Protein 9FWA (pdb70)

Radius of gyration: 16.16 Å; Cα contacts (8 Å, |Δi|>4): 218; chains: 1; bounding box: 42×33×42 Å

Sequence (202 aa):
SGMRERVEEALRRAKERREEIIGKYLEWAKTFANNPELQKEINERALKAIKDPSDEKDLKALGIALAIGMKKKGPIELGEEAVEELLGLLERLGKLSEKHAELADFLKALVQAYMTLKKTLSEEEYRVTYLGMIAVVLLALSEGDYDTAKAALELVVEGDYEPFLELAEPYAEEAKEAWEINKKLVEYGLKVLEKMKEAIKEVE

Secondary structure (DSSP, 8-state):
----HHHHHHHHHHHHTHHHHHHHHHHHHHHHHH-HHHHHHHHHHHHHHHH-TTSHHHHHHHHHHHHHHTHHHHHH-HHHHHHHHHHHHHHHTT-HHHHHHHHHHHHHHHHHHHHHHHS-HHHHHHHHHHHHHHHHHHHHTT-HHHHHHHHHHHHTT--HHHHHHHGGGHHHHHHHHHHHHHTHHHHHHHHHHHHHHHHHT-

Foldseek 3Di:
DDADPVLVVLLVVLLVCVVPLLVVVLVVLVCCLVPVVNLVVLLVLLLVCLVPVPDVVSLVSVLVLQVLLVVVLLVVDDVSLVVSLVLLVLQLVLDVSSVLSSLQVNLQSLLLNLLVVPDDPLLSLQLVSLLVSSLVSCVVVVNSVSNSRSSVCSSVPVSVSSSVSRVVPSVSSVSSVVSSVSCNVVSNVSVVVVSVSSVVSD

Solvent-accessible surface area: 10217 Å² total; per-residue (Å²): 175,55,49,129,118,147,2,84,61,2,21,138,73,0,104,84,103,52,132,64,16,1,34,131,52,33,103,99,13,119,53,0,24,111,56,102,139,39,38,51,75,15,41,110,74,0,75,110,0,5,71,56,25,85,68,80,135,11,24,51,2,0,10,61,0,4,34,31,3,1,21,25,12,0,113,134,16,130,151,24,12,106,70,10,36,32,17,4,108,76,0,13,154,51,39,78,100,4,32,102,23,6,84,27,1,86,5,4,0,56,0,9,35,32,2,64,142,98,31,69,115,118,66,17,64,6,0,17,5,0,0,14,1,0,1,65,7,1,62,92,85,39,23,134,98,2,0,58,21,0,0,87,28,0,40,151,37,46,58,91,38,0,19,50,1,0,95,85,38,40,136,54,1,46,38,7,42,70,24,42,69,76,13,89,77,26,4,104,67,4,29,113,46,1,95,67,23,1,56,85,69,119

Nearest PDB structures (foldseek):
  4tql-assembly2_B  TM=2.084E-01  e=2.710E-01  synthetic construct

Structure (mmCIF, N/CA/C/O backbone):
data_9FWA
#
_entry.id   9FWA
#
_cell.length_a   46.600
_cell.length_b   55.932
_cell.length_c   73.336
_cell.angle_alpha   90.00
_cell.angle_beta   90.00
_cell.angle_gamma   90.00
#
_symmetry.space_group_name_H-M   'P 21 21 21'
#
loop_
_entity.id
_entity.type
_entity.pdbx_description
1 polymer 'Retroaldolase 36 (RAD36)'
2 non-polymer 'MAGNESIUM ION'
3 non-polymer 3,6,9,12,15-PENTAOXAHEPTADECAN-1-OL
4 water water
#
loop_
_atom_site.group_PDB
_atom_site.id
_atom_site.type_symbol
_atom_site.label_atom_id
_atom_site.label_alt_id
_atom_site.label_comp_id
_atom_site.label_asym_id
_atom_site.label_entity_id
_atom_site.label_seq_id
_atom_site.pdbx_PDB_ins_code
_atom_site.Cartn_x
_atom_site.Cartn_y
_atom_site.Cartn_z
_atom_site.occupancy
_atom_site.B_iso_or_equiv
_atom_site.auth_seq_id
_atom_site.auth_comp_id
_atom_site.auth_asym_id
_atom_site.auth_atom_id
_atom_site.pdbx_PDB_model_num
ATOM 1 N N . SER A 1 1 ? -10.391 -18.100 -9.562 1.00 20.02 -1 SER A N 1
ATOM 2 C CA . SER A 1 1 ? -9.041 -17.524 -9.576 1.00 19.06 -1 SER A CA 1
ATOM 3 C C . SER A 1 1 ? -9.042 -15.993 -9.499 1.00 20.92 -1 SER A C 1
ATOM 4 O O . SER A 1 1 ? -10.058 -15.351 -9.769 1.00 17.31 -1 SER A O 1
ATOM 7 N N . GLY A 1 2 ? -7.893 -15.412 -9.125 1.00 20.86 0 GLY A N 1
ATOM 8 C CA . GLY A 1 2 ? -7.759 -13.967 -9.020 1.00 22.01 0 GLY A CA 1
ATOM 9 C C . GLY A 1 2 ? -8.340 -13.409 -7.730 1.00 20.38 0 GLY A C 1
ATOM 10 O O . GLY A 1 2 ? -8.677 -14.138 -6.795 1.00 22.23 0 GLY A O 1
ATOM 11 N N . MET A 1 3 ? -8.454 -12.081 -7.692 1.00 15.65 1 MET A N 1
ATOM 12 C CA . MET A 1 3 ? -9.036 -11.368 -6.556 1.00 15.57 1 MET A CA 1
ATOM 13 C C . MET A 1 3 ? -9.451 -9.985 -7.036 1.00 20.10 1 MET A C 1
ATOM 14 O O . MET A 1 3 ? -8.996 -9.518 -8.083 1.00 18.81 1 MET A O 1
ATOM 19 N N . ARG A 1 4 ? -10.336 -9.342 -6.273 1.00 16.54 2 ARG A N 1
ATOM 20 C CA . ARG A 1 4 ? -10.768 -7.989 -6.608 1.00 14.82 2 ARG A CA 1
ATOM 21 C C . ARG A 1 4 ? -9.622 -6.978 -6.510 1.00 18.10 2 ARG A C 1
ATOM 22 O O . ARG A 1 4 ? -8.669 -7.147 -5.743 1.00 17.51 2 ARG A O 1
ATOM 30 N N . GLU A 1 5 ? -9.744 -5.901 -7.296 1.00 16.90 3 GLU A N 1
ATOM 31 C CA . GLU A 1 5 ? -8.710 -4.868 -7.336 1.00 18.67 3 GLU A CA 1
ATOM 32 C C . GLU A 1 5 ? -8.456 -4.247 -5.963 1.00 19.71 3 GLU A C 1
ATOM 33 O O . GLU A 1 5 ? -7.309 -3.910 -5.630 1.00 17.19 3 GLU A O 1
ATOM 39 N N . ARG A 1 6 ? -9.508 -4.059 -5.157 1.00 18.08 4 ARG A N 1
ATOM 40 C CA . ARG A 1 6 ? -9.305 -3.511 -3.817 1.00 18.94 4 ARG A CA 1
ATOM 41 C C . ARG A 1 6 ? -8.416 -4.424 -2.985 1.00 18.51 4 ARG A C 1
ATOM 42 O O . ARG A 1 6 ? -7.627 -3.950 -2.157 1.00 21.26 4 ARG A O 1
ATOM 50 N N . VAL A 1 7 ? -8.545 -5.739 -3.182 1.00 17.41 5 VAL A N 1
ATOM 51 C CA . VAL A 1 7 ? -7.732 -6.703 -2.451 1.00 15.42 5 VAL A CA 1
ATOM 52 C C . VAL A 1 7 ? -6.310 -6.733 -2.991 1.00 17.45 5 VAL A C 1
ATOM 53 O O . VAL A 1 7 ? -5.346 -6.785 -2.219 1.00 16.54 5 VAL A O 1
ATOM 57 N N . GLU A 1 8 ? -6.148 -6.686 -4.318 1.00 15.72 6 GLU A N 1
ATOM 58 C CA . GLU A 1 8 ? -4.802 -6.571 -4.886 1.00 18.31 6 GLU A CA 1
ATOM 59 C C . GLU A 1 8 ? -4.085 -5.333 -4.362 1.00 17.05 6 GLU A C 1
ATOM 60 O O . GLU A 1 8 ? -2.888 -5.382 -4.053 1.00 17.81 6 GLU A O 1
ATOM 66 N N . GLU A 1 9 ? -4.794 -4.206 -4.285 1.00 16.19 7 GLU A N 1
ATOM 67 C CA . GLU A 1 9 ? -4.170 -2.964 -3.834 1.00 16.80 7 GLU A CA 1
ATOM 68 C C . GLU A 1 9 ? -3.820 -3.012 -2.353 1.00 18.72 7 GLU A C 1
ATOM 69 O O . GLU A 1 9 ? -2.782 -2.477 -1.940 1.00 20.27 7 GLU A O 1
ATOM 75 N N . ALA A 1 10 ? -4.665 -3.646 -1.536 1.00 16.32 8 ALA A N 1
ATOM 76 C CA . ALA A 1 10 ? -4.320 -3.825 -0.124 1.00 16.52 8 ALA A CA 1
ATOM 77 C C . ALA A 1 10 ? -3.065 -4.678 0.037 1.00 17.80 8 ALA A C 1
ATOM 78 O O . ALA A 1 10 ? -2.205 -4.391 0.887 1.00 17.35 8 ALA A O 1
ATOM 80 N N . LEU A 1 11 ? -2.923 -5.722 -0.781 1.00 16.37 9 LEU A N 1
ATOM 81 C CA . LEU A 1 11 ? -1.703 -6.535 -0.727 1.00 15.28 9 LEU A CA 1
ATOM 82 C C . LEU A 1 11 ? -0.478 -5.735 -1.151 1.00 19.01 9 LEU A C 1
ATOM 83 O O . LEU A 1 11 ? 0.596 -5.863 -0.550 1.00 18.28 9 LEU A O 1
ATOM 88 N N . ARG A 1 12 ? -0.608 -4.927 -2.203 1.00 16.26 10 ARG A N 1
ATOM 89 C CA . ARG A 1 12 ? 0.518 -4.130 -2.666 1.00 14.25 10 ARG A CA 1
ATOM 90 C C . ARG A 1 12 ? 0.958 -3.147 -1.591 1.00 18.08 10 ARG A C 1
ATOM 91 O O . ARG A 1 12 ? 2.152 -3.016 -1.303 1.00 23.20 10 ARG A O 1
ATOM 99 N N . ARG A 1 13 ? 0.002 -2.438 -0.992 1.00 17.41 11 ARG A N 1
ATOM 100 C CA . ARG A 1 13 ? 0.351 -1.447 0.023 1.00 18.57 11 ARG A CA 1
ATOM 101 C C . ARG A 1 13 ? 0.864 -2.087 1.307 1.00 22.31 11 ARG A C 1
ATOM 102 O O . ARG A 1 13 ? 1.742 -1.518 1.973 1.00 19.80 11 ARG A O 1
ATOM 110 N N . ALA A 1 14 ? 0.337 -3.251 1.681 1.00 16.35 12 ALA A N 1
ATOM 111 C CA . ALA A 1 14 ? 0.859 -3.914 2.876 1.00 16.99 12 ALA A CA 1
ATOM 112 C C . ALA A 1 14 ? 2.289 -4.391 2.663 1.00 20.38 12 ALA A C 1
ATOM 113 O O . ALA A 1 14 ? 3.108 -4.351 3.589 1.00 19.75 12 ALA A O 1
ATOM 115 N N . LYS A 1 15 ? 2.620 -4.828 1.449 1.00 19.55 13 LYS A N 1
ATOM 116 C CA . LYS A 1 15 ? 3.989 -5.261 1.190 1.00 17.38 13 LYS A CA 1
ATOM 117 C C . LYS A 1 15 ? 4.955 -4.078 1.204 1.00 21.24 13 LYS A C 1
ATOM 118 O O . LYS A 1 15 ? 6.090 -4.200 1.680 1.00 18.62 13 LYS A O 1
ATOM 124 N N . GLU A 1 16 ? 4.521 -2.916 0.705 1.00 19.17 14 GLU A N 1
ATOM 125 C CA . GLU A 1 16 ? 5.370 -1.735 0.797 1.00 22.06 14 GLU A CA 1
ATOM 126 C C . GLU A 1 16 ? 5.620 -1.349 2.246 1.00 20.99 14 GLU A C 1
ATOM 127 O O . GLU A 1 16 ? 6.719 -0.889 2.582 1.00 25.15 14 GLU A O 1
ATOM 129 N N . ARG A 1 17 ? 4.630 -1.548 3.121 1.00 18.83 15 ARG A N 1
ATOM 130 C CA . ARG A 1 17 ? 4.732 -1.144 4.517 1.00 18.14 15 ARG A CA 1
ATOM 131 C C . ARG A 1 17 ? 4.954 -2.323 5.457 1.00 19.34 15 ARG A C 1
ATOM 132 O O . ARG A 1 17 ? 4.660 -2.212 6.648 1.00 19.35 15 ARG A O 1
ATOM 140 N N . ARG A 1 18 ? 5.491 -3.439 4.961 1.00 16.03 16 ARG A N 1
ATOM 141 C CA . ARG A 1 18 ? 5.461 -4.659 5.772 1.00 16.81 16 ARG A CA 1
ATOM 142 C C . ARG A 1 18 ? 6.396 -4.593 6.983 1.00 17.34 16 ARG A C 1
ATOM 143 O O . ARG A 1 18 ? 6.055 -5.147 8.035 1.00 16.65 16 ARG A O 1
ATOM 151 N N . GLU A 1 19 ? 7.564 -3.936 6.886 1.00 20.11 17 GLU A N 1
ATOM 152 C CA . GLU A 1 19 ? 8.388 -3.800 8.096 1.00 19.50 17 GLU A CA 1
ATOM 153 C C . GLU A 1 19 ? 7.607 -3.099 9.201 1.00 18.28 17 GLU A C 1
ATOM 154 O O . GLU A 1 19 ? 7.613 -3.540 10.359 1.00 16.96 17 GLU A O 1
ATOM 160 N N . GLU A 1 20 ? 6.891 -2.027 8.852 1.00 19.02 18 GLU A N 1
ATOM 161 C CA . GLU A 1 20 ? 6.112 -1.277 9.833 1.00 19.49 18 GLU A CA 1
ATOM 162 C C . GLU A 1 20 ? 4.937 -2.093 10.365 1.00 17.83 18 GLU A C 1
ATOM 163 O O . GLU A 1 20 ? 4.689 -2.133 11.580 1.00 17.59 18 GLU A O 1
ATOM 169 N N . ILE A 1 21 ? 4.170 -2.719 9.469 1.00 17.30 19 ILE A N 1
ATOM 170 C CA . ILE A 1 21 ? 2.940 -3.390 9.890 1.00 16.57 19 ILE A CA 1
ATOM 171 C C . ILE A 1 21 ? 3.257 -4.626 10.727 1.00 17.40 19 ILE A C 1
ATOM 172 O O . ILE A 1 21 ? 2.647 -4.850 11.780 1.00 17.09 19 ILE A O 1
ATOM 177 N N . ILE A 1 22 ? 4.193 -5.458 10.256 1.00 12.93 20 ILE A N 1
ATOM 178 C CA . ILE A 1 22 ? 4.563 -6.657 11.005 1.00 16.62 20 ILE A CA 1
ATOM 179 C C . ILE A 1 22 ? 5.199 -6.275 12.339 1.00 17.12 20 ILE A C 1
ATOM 180 O O . ILE A 1 22 ? 4.893 -6.867 13.383 1.00 14.96 20 ILE A O 1
ATOM 185 N N . GLY A 1 23 ? 6.053 -5.244 12.335 1.00 15.05 21 GLY A N 1
ATOM 186 C CA . GLY A 1 23 ? 6.693 -4.820 13.581 1.00 17.48 21 GLY A CA 1
ATOM 187 C C . GLY A 1 23 ? 5.704 -4.306 14.612 1.00 17.65 21 GLY A C 1
ATOM 188 O O . GLY A 1 23 ? 5.832 -4.583 15.812 1.00 15.73 21 GLY A O 1
ATOM 189 N N . LYS A 1 24 ? 4.697 -3.558 14.161 1.00 14.49 22 LYS A N 1
ATOM 190 C CA . LYS A 1 24 ? 3.705 -3.013 15.084 1.00 16.79 22 LYS A CA 1
ATOM 191 C C . LYS A 1 24 ? 2.816 -4.110 15.657 1.00 21.21 22 LYS A C 1
ATOM 192 O O . LYS A 1 24 ? 2.443 -4.067 16.838 1.00 17.23 22 LYS A O 1
ATOM 198 N N . TYR A 1 25 ? 2.463 -5.099 14.827 1.00 17.47 23 TYR A N 1
ATOM 199 C CA . TYR A 1 25 ? 1.692 -6.251 15.293 1.00 16.35 23 TYR A CA 1
ATOM 200 C C . TYR A 1 25 ? 2.445 -7.037 16.360 1.00 16.45 23 TYR A C 1
ATOM 201 O O . TYR A 1 25 ? 1.893 -7.334 17.426 1.00 14.79 23 TYR A O 1
ATOM 210 N N . LEU A 1 26 ? 3.693 -7.425 16.070 1.00 14.86 24 LEU A N 1
ATOM 211 C CA . LEU A 1 26 ? 4.493 -8.157 17.053 1.00 13.63 24 LEU A CA 1
ATOM 212 C C . LEU A 1 26 ? 4.624 -7.382 18.367 1.00 17.69 24 LEU A C 1
ATOM 213 O O . LEU A 1 26 ? 4.502 -7.958 19.457 1.00 16.25 24 LEU A O 1
ATOM 218 N N . GLU A 1 27 ? 4.876 -6.072 18.289 1.00 15.91 25 GLU A N 1
ATOM 219 C CA . GLU A 1 27 ? 5.109 -5.310 19.515 1.00 16.44 25 GLU A CA 1
ATOM 220 C C . GLU A 1 27 ? 3.838 -5.127 20.3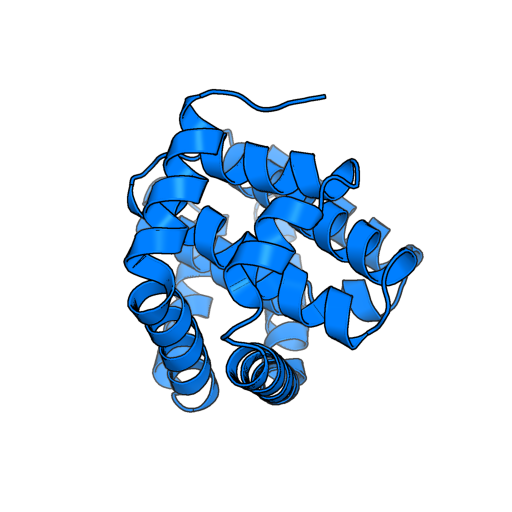25 1.00 16.49 25 GLU A C 1
ATOM 221 O O . GLU A 1 27 ? 3.890 -5.115 21.562 1.00 17.60 25 GLU A O 1
ATOM 227 N N . TRP A 1 28 ? 2.691 -4.986 19.659 1.00 15.65 26 TRP A N 1
ATOM 228 C CA . TRP A 1 28 ? 1.436 -4.932 20.392 1.00 15.23 26 TRP A CA 1
ATOM 229 C C . TRP A 1 28 ? 1.178 -6.247 21.115 1.00 17.20 26 TRP A C 1
ATOM 230 O O . TRP A 1 28 ? 0.756 -6.255 22.277 1.00 17.82 26 TRP A O 1
ATOM 241 N N . ALA A 1 29 ? 1.415 -7.374 20.434 1.00 15.84 27 ALA A N 1
ATOM 242 C CA . ALA A 1 29 ? 1.198 -8.670 21.066 1.00 18.94 27 ALA A CA 1
ATOM 243 C C . ALA A 1 29 ? 2.131 -8.878 22.254 1.00 16.58 27 ALA A C 1
ATOM 244 O O . ALA A 1 29 ? 1.708 -9.391 23.301 1.00 17.64 27 ALA A O 1
ATOM 246 N N . LYS A 1 30 ? 3.400 -8.480 22.117 1.00 17.17 28 LYS A N 1
ATOM 247 C CA . LYS A 1 30 ? 4.330 -8.558 23.240 1.00 16.46 28 LYS A CA 1
ATOM 248 C C . LYS A 1 30 ? 3.868 -7.670 24.397 1.00 18.92 28 LYS A C 1
ATOM 249 O O . LYS A 1 30 ? 3.879 -8.097 25.559 1.00 19.51 28 LYS A O 1
ATOM 255 N N . THR A 1 31 ? 3.431 -6.438 24.097 1.00 16.24 29 THR A N 1
ATOM 256 C CA . THR A 1 31 ? 2.972 -5.546 25.157 1.00 16.82 29 THR A CA 1
ATOM 257 C C . THR A 1 31 ? 1.755 -6.130 25.863 1.00 18.15 29 THR A C 1
ATOM 258 O O . THR A 1 31 ? 1.683 -6.134 27.096 1.00 16.65 29 THR A O 1
ATOM 262 N N . PHE A 1 32 ? 0.799 -6.651 25.090 1.00 17.54 30 PHE A N 1
ATOM 263 C CA . PHE A 1 32 ? -0.421 -7.219 25.663 1.00 16.68 30 PHE A CA 1
ATOM 264 C C . PHE A 1 32 ? -0.097 -8.367 26.616 1.00 20.20 30 PHE A C 1
ATOM 265 O O . PHE A 1 32 ? -0.628 -8.439 27.731 1.00 19.98 30 PHE A O 1
ATOM 273 N N . ALA A 1 33 ? 0.798 -9.263 26.195 1.00 16.99 31 ALA A N 1
ATOM 274 C CA . ALA A 1 33 ? 1.154 -10.426 26.999 1.00 19.63 31 ALA A CA 1
ATOM 275 C C . ALA A 1 33 ? 1.866 -10.060 28.290 1.00 19.13 31 ALA A C 1
ATOM 276 O O . ALA A 1 33 ? 1.854 -10.858 29.233 1.00 23.70 31 ALA A O 1
ATOM 278 N N . ASN A 1 34 ? 2.480 -8.883 28.365 1.00 16.53 32 ASN A N 1
ATOM 279 C CA . ASN A 1 34 ? 3.247 -8.493 29.544 1.00 18.63 32 ASN A CA 1
ATOM 280 C C . ASN A 1 34 ? 2.624 -7.342 30.325 1.00 21.10 32 ASN A C 1
ATOM 281 O O . ASN A 1 34 ? 3.218 -6.884 31.305 1.00 21.75 32 ASN A O 1
ATOM 286 N N . ASN A 1 35 ? 1.427 -6.894 29.956 1.00 18.77 33 ASN A N 1
ATOM 287 C CA . ASN A 1 35 ? 0.791 -5.736 30.589 1.00 17.96 33 ASN A CA 1
ATOM 288 C C . ASN A 1 35 ? -0.598 -6.142 31.057 1.00 19.34 33 ASN A C 1
ATOM 289 O O . ASN A 1 35 ? -1.556 -6.108 30.265 1.00 18.25 33 ASN A O 1
ATOM 294 N N . PRO A 1 36 ? -0.755 -6.536 32.324 1.00 19.90 34 PRO A N 1
ATOM 295 C CA . PRO A 1 36 ? -2.071 -7.009 32.788 1.00 20.63 34 PRO A CA 1
ATOM 296 C C . PRO A 1 36 ? -3.163 -5.946 32.743 1.00 18.18 34 PRO A C 1
ATOM 297 O O . PRO A 1 36 ? -4.349 -6.296 32.660 1.00 18.71 34 PRO A O 1
ATOM 301 N N . GLU A 1 37 ? -2.808 -4.656 32.784 1.00 17.18 35 GLU A N 1
ATOM 302 C CA . GLU A 1 37 ? -3.822 -3.610 32.683 1.00 17.68 35 GLU A CA 1
ATOM 303 C C . GLU A 1 37 ? -4.425 -3.538 31.285 1.00 17.99 35 GLU A C 1
ATOM 304 O O . GLU A 1 37 ? -5.609 -3.212 31.138 1.00 16.83 35 GLU A O 1
ATOM 310 N N . LEU A 1 38 ? -3.634 -3.834 30.252 1.00 19.79 36 LEU A N 1
ATOM 311 C CA . LEU A 1 38 ? -4.175 -3.907 28.896 1.00 19.61 36 LEU A CA 1
ATOM 312 C C . LEU A 1 38 ? -5.104 -5.110 28.739 1.00 18.17 36 LEU A C 1
ATOM 313 O O . LEU A 1 38 ? -6.140 -5.022 28.068 1.00 19.63 36 LEU A O 1
ATOM 318 N N . GLN A 1 39 ? -4.762 -6.240 29.361 1.00 18.78 37 GLN A N 1
ATOM 319 C CA . GLN A 1 39 ? -5.636 -7.408 29.297 1.00 18.90 37 GLN A CA 1
ATOM 320 C C . GLN A 1 39 ? -6.979 -7.144 29.975 1.00 21.65 37 GLN A C 1
ATOM 321 O O . GLN A 1 39 ? -8.031 -7.535 29.453 1.00 20.40 37 GLN A O 1
ATOM 327 N N . LYS A 1 40 ? -6.968 -6.482 31.141 1.00 21.07 38 LYS A N 1
ATOM 328 C CA . LYS A 1 40 ? -8.221 -6.161 31.828 1.00 20.99 38 LYS A CA 1
ATOM 329 C C . LYS A 1 40 ? -9.081 -5.212 31.005 1.00 21.20 38 LYS A C 1
ATOM 330 O O . LYS A 1 40 ? -10.309 -5.352 30.965 1.00 19.74 38 LYS A O 1
ATOM 332 N N . GLU A 1 41 ? -8.448 -4.246 30.329 1.00 20.44 39 GLU A N 1
ATOM 333 C CA . GLU A 1 41 ? -9.185 -3.279 29.518 1.00 20.40 39 GLU A CA 1
ATOM 334 C C . GLU A 1 41 ? -9.886 -3.954 28.341 1.00 18.35 39 GLU A C 1
ATOM 335 O O . GLU A 1 41 ? -11.057 -3.664 28.053 1.00 20.21 39 GLU A O 1
ATOM 341 N N . ILE A 1 42 ? -9.172 -4.829 27.621 1.00 16.11 40 ILE A N 1
ATOM 342 C CA . ILE A 1 42 ? -9.789 -5.528 26.493 1.00 18.13 40 ILE A CA 1
ATOM 343 C C . ILE A 1 42 ? -10.963 -6.365 26.977 1.00 16.75 40 ILE A C 1
ATOM 344 O O . ILE A 1 42 ? -12.024 -6.414 26.340 1.00 19.87 40 ILE A O 1
ATOM 349 N N . ASN A 1 43 ? -10.806 -7.013 28.133 1.00 18.73 41 ASN A N 1
ATOM 350 C CA . ASN A 1 43 ? -11.860 -7.894 28.618 1.00 20.26 41 ASN A CA 1
ATOM 351 C C . ASN A 1 43 ? -13.101 -7.113 29.044 1.00 22.79 41 ASN A C 1
ATOM 352 O O . ASN A 1 43 ? -14.223 -7.522 28.741 1.00 19.61 41 ASN A O 1
ATOM 357 N N . GLU A 1 44 ? -12.940 -5.986 29.741 1.00 21.12 42 GLU A N 1
ATOM 358 C CA . GLU A 1 44 ? -14.142 -5.285 30.184 1.00 22.42 42 GLU A CA 1
ATOM 359 C C . GLU A 1 44 ? -14.862 -4.603 29.023 1.00 19.81 42 GLU A C 1
ATOM 360 O O . GLU A 1 44 ? -16.097 -4.518 29.029 1.00 21.35 42 GLU A O 1
ATOM 366 N N . ARG A 1 45 ? -14.124 -4.135 28.012 1.00 17.71 43 ARG A N 1
ATOM 367 C CA . ARG A 1 45 ? -14.783 -3.538 26.857 1.00 15.01 43 ARG A CA 1
ATOM 368 C C . ARG A 1 45 ? -15.467 -4.596 26.000 1.00 17.96 43 ARG A C 1
ATOM 369 O O . ARG A 1 45 ? -16.533 -4.332 25.433 1.00 17.89 43 ARG A O 1
ATOM 377 N N . ALA A 1 46 ? -14.881 -5.795 25.916 1.00 16.95 44 ALA A N 1
ATOM 378 C CA . ALA A 1 46 ? -15.528 -6.903 25.207 1.00 16.18 44 ALA A CA 1
ATOM 379 C C . ALA A 1 46 ? -16.854 -7.287 25.857 1.00 17.91 44 ALA A C 1
ATOM 380 O O . ALA A 1 46 ? -17.830 -7.587 25.162 1.00 17.30 44 ALA A O 1
ATOM 382 N N . LEU A 1 47 ? -16.907 -7.298 27.191 1.00 19.27 45 LEU A N 1
ATOM 383 C CA . LEU A 1 47 ? -18.165 -7.615 27.864 1.00 18.98 45 LEU A CA 1
ATOM 384 C C . LEU A 1 47 ? -19.219 -6.541 27.629 1.00 23.60 45 LEU A C 1
ATOM 385 O O . LEU A 1 47 ? -20.397 -6.861 27.430 1.00 21.67 45 LEU A O 1
ATOM 390 N N . LYS A 1 48 ? -18.827 -5.262 27.642 1.00 19.21 46 LYS A N 1
ATOM 391 C CA . LYS A 1 48 ? -19.778 -4.213 27.276 1.00 22.32 46 LYS A CA 1
ATOM 392 C C . LYS A 1 48 ? -20.302 -4.420 25.855 1.00 23.17 46 LYS A C 1
ATOM 393 O O . LYS A 1 48 ? -21.501 -4.250 25.598 1.00 21.36 46 LYS A O 1
ATOM 399 N N . ALA A 1 49 ? -19.428 -4.826 24.924 1.00 20.47 47 ALA A N 1
ATOM 400 C CA . ALA A 1 49 ? -19.848 -4.960 23.528 1.00 19.87 47 ALA A CA 1
ATOM 401 C C . ALA A 1 49 ? -20.916 -6.035 23.345 1.00 18.17 47 ALA A C 1
ATOM 402 O O . ALA A 1 49 ? -21.728 -5.958 22.408 1.00 20.40 47 ALA A O 1
ATOM 404 N N . ILE A 1 50 ? -20.929 -7.046 24.214 1.00 18.57 48 ILE A N 1
ATOM 405 C CA . ILE A 1 50 ? -21.936 -8.096 24.111 1.00 18.01 48 ILE A CA 1
ATOM 406 C C . ILE A 1 50 ? -23.315 -7.541 24.449 1.00 22.44 48 ILE A C 1
ATOM 407 O O . ILE A 1 50 ? -24.320 -7.921 23.832 1.00 21.32 48 ILE A O 1
ATOM 412 N N . LYS A 1 51 ? -23.371 -6.581 25.371 1.00 20.63 49 LYS A N 1
ATOM 413 C CA . LYS A 1 51 ? -24.617 -5.937 25.776 1.00 21.63 49 LYS A CA 1
ATOM 414 C C . LYS A 1 51 ? -25.014 -4.780 24.857 1.00 24.93 49 LYS A C 1
ATOM 415 O O . LYS A 1 51 ? -26.203 -4.444 24.770 1.00 22.65 49 LYS A O 1
ATOM 417 N N . ASP A 1 52 ? -24.056 -4.151 24.185 1.00 18.99 50 ASP A N 1
ATOM 418 C CA . ASP A 1 52 ? -24.322 -3.001 23.318 1.00 20.65 50 ASP A CA 1
ATOM 419 C C . ASP A 1 52 ? -23.190 -2.832 22.300 1.00 22.32 50 ASP A C 1
ATOM 420 O O . ASP A 1 52 ? -22.100 -2.357 22.653 1.00 22.59 50 ASP A O 1
ATOM 425 N N . PRO A 1 53 ? -23.411 -3.189 21.037 1.00 23.20 51 PRO A N 1
ATOM 426 C CA . PRO A 1 53 ? -22.335 -3.165 20.030 1.00 23.70 51 PRO A CA 1
ATOM 427 C C . PRO A 1 53 ? -22.129 -1.825 19.336 1.00 25.66 51 PRO A C 1
ATOM 428 O O . PRO A 1 53 ? -21.315 -1.757 18.408 1.00 25.13 51 PRO A O 1
ATOM 432 N N . SER A 1 54 ? -22.843 -0.771 19.751 1.00 23.26 52 SER A N 1
ATOM 433 C CA . SER A 1 54 ? -22.911 0.451 18.951 1.00 23.79 52 SER A CA 1
ATOM 434 C C . SER A 1 54 ? -21.575 1.184 18.871 1.00 24.66 52 SER A C 1
ATOM 435 O O . SER A 1 54 ? -21.328 1.891 17.886 1.00 22.84 52 SER A O 1
ATOM 438 N N . ASP A 1 55 ? -20.700 1.027 19.874 1.00 23.79 53 ASP A N 1
ATOM 439 C CA . ASP A 1 55 ? -19.411 1.720 19.914 1.00 24.11 53 ASP A CA 1
ATOM 440 C C . ASP A 1 55 ? -18.348 0.864 19.232 1.00 25.34 53 ASP A C 1
ATOM 441 O O . ASP A 1 55 ? -18.071 -0.254 19.674 1.00 24.16 53 ASP A O 1
ATOM 446 N N . GLU A 1 56 ? -17.728 1.407 18.178 1.00 22.21 54 GLU A N 1
ATOM 447 C CA . GLU A 1 56 ? -16.771 0.626 17.400 1.00 23.48 54 GLU A CA 1
ATOM 448 C C . GLU A 1 56 ? -15.576 0.186 18.241 1.00 21.46 54 GLU A C 1
ATOM 449 O O . GLU A 1 56 ? -15.011 -0.885 17.998 1.00 22.48 54 GLU A O 1
ATOM 451 N N . LYS A 1 57 ? -15.200 0.978 19.252 1.00 20.91 55 LYS A N 1
ATOM 452 C CA . LYS A 1 57 ? -14.055 0.636 20.093 1.00 22.04 55 LYS A CA 1
ATOM 453 C C . LYS A 1 57 ? -14.352 -0.563 20.989 1.00 23.36 55 LYS A C 1
ATOM 454 O O . LYS A 1 57 ? -13.462 -1.389 21.246 1.00 23.00 55 LYS A O 1
ATOM 460 N N . ASP A 1 58 ? -15.589 -0.673 21.484 1.00 24.78 56 ASP A N 1
ATOM 461 C CA . ASP A 1 58 ? -15.977 -1.853 22.259 1.00 21.00 56 ASP A CA 1
ATOM 462 C C . ASP A 1 58 ? -16.019 -3.102 21.384 1.00 18.27 56 ASP A C 1
ATOM 463 O O . ASP A 1 58 ? -15.606 -4.185 21.819 1.00 18.19 56 ASP A O 1
ATOM 468 N N . LEU A 1 59 ? -16.563 -2.980 20.170 1.00 18.93 57 LEU A N 1
ATOM 469 C CA . LEU A 1 59 ? -16.646 -4.131 19.273 1.00 17.53 57 LEU A CA 1
ATOM 470 C C . LEU A 1 59 ? -15.267 -4.590 18.833 1.00 20.35 57 LEU A C 1
ATOM 471 O O . LEU A 1 59 ? -15.049 -5.794 18.644 1.00 17.62 57 LEU A O 1
ATOM 476 N N . LYS A 1 60 ? -14.333 -3.650 18.666 1.00 16.14 58 LYS A N 1
ATOM 477 C CA . LYS A 1 60 ? -12.949 -4.016 18.369 1.00 17.67 58 LYS A CA 1
ATOM 478 C C . LYS A 1 60 ? -12.338 -4.839 19.498 1.00 14.44 58 LYS A C 1
ATOM 479 O O . LYS A 1 60 ? -11.653 -5.835 19.247 1.00 15.04 58 LYS A O 1
ATOM 481 N N . ALA A 1 61 ? -12.582 -4.444 20.748 1.00 16.64 59 ALA A N 1
ATOM 482 C CA . ALA A 1 61 ? -12.100 -5.229 21.880 1.00 15.59 59 ALA A CA 1
ATOM 483 C C . ALA A 1 61 ? -12.700 -6.634 21.900 1.00 14.84 59 ALA A C 1
ATOM 484 O O . ALA A 1 61 ? -11.993 -7.604 22.200 1.00 16.34 59 ALA A O 1
ATOM 486 N N . LEU A 1 62 ? -14.007 -6.762 21.624 1.00 14.61 60 LEU A N 1
ATOM 487 C CA . LEU A 1 62 ? -14.621 -8.088 21.529 1.00 15.59 60 LEU A CA 1
ATOM 488 C C . LEU A 1 62 ? -13.947 -8.935 20.447 1.00 15.66 60 LEU A C 1
ATOM 489 O O . LEU A 1 62 ? -13.634 -10.113 20.674 1.00 16.04 60 LEU A O 1
ATOM 494 N N . GLY A 1 63 ? -13.667 -8.342 19.284 1.00 14.07 61 GLY A N 1
ATOM 495 C CA . GLY A 1 63 ? -12.961 -9.079 18.239 1.00 13.53 61 GLY A CA 1
ATOM 496 C C . GLY A 1 63 ? -11.558 -9.524 18.633 1.00 16.23 61 GLY A C 1
ATOM 497 O O . GLY A 1 63 ? -11.145 -10.645 18.323 1.00 16.04 61 GLY A O 1
ATOM 498 N N . ILE A 1 64 ? -10.803 -8.653 19.311 1.00 13.20 62 ILE A N 1
ATOM 499 C CA . ILE A 1 64 ? -9.453 -9.010 19.747 1.00 15.75 62 ILE A CA 1
ATOM 500 C C . ILE A 1 64 ? -9.504 -10.155 20.749 1.00 15.73 62 ILE A C 1
ATOM 501 O O . ILE A 1 64 ? -8.730 -11.118 20.655 1.00 16.03 62 ILE A O 1
ATOM 506 N N . ALA A 1 65 ? -10.425 -10.080 21.717 1.00 14.14 63 ALA A N 1
ATOM 507 C CA . ALA A 1 65 ? -10.513 -11.121 22.733 1.00 15.24 63 ALA A CA 1
ATOM 508 C C . ALA A 1 65 ? -10.855 -12.463 22.107 1.00 19.89 63 ALA A C 1
ATOM 509 O O . ALA A 1 65 ? -10.283 -13.493 22.482 1.00 18.00 63 ALA A O 1
ATOM 511 N N . LEU A 1 66 ? -11.767 -12.470 21.127 1.00 16.10 64 LEU A N 1
ATOM 512 C CA . LEU A 1 66 ? -12.139 -13.735 20.494 1.00 17.07 64 LEU A CA 1
ATOM 513 C C . LEU A 1 66 ? -11.071 -14.226 19.514 1.00 17.55 64 LEU A C 1
ATOM 514 O O . LEU A 1 66 ? -10.897 -15.443 19.351 1.00 20.23 64 LEU A O 1
ATOM 519 N N . ALA A 1 67 ? -10.327 -13.317 18.870 1.00 14.95 65 ALA A N 1
ATOM 520 C CA . ALA A 1 67 ? -9.247 -13.757 17.994 1.00 17.48 65 ALA A CA 1
ATOM 521 C C . ALA A 1 67 ? -8.098 -14.389 18.778 1.00 22.59 65 ALA A C 1
ATOM 522 O O . ALA A 1 67 ? -7.444 -15.309 18.271 1.00 19.58 65 ALA A O 1
ATOM 524 N N . ILE A 1 68 ? -7.837 -13.928 20.006 1.00 17.52 66 ILE A N 1
ATOM 525 C CA . ILE A 1 68 ? -6.866 -14.610 20.858 1.00 18.05 66 ILE A CA 1
ATOM 526 C C . ILE A 1 68 ? -7.451 -15.909 21.404 1.00 20.70 66 ILE A C 1
ATOM 527 O O . ILE A 1 68 ? -6.784 -16.950 21.405 1.00 24.44 66 ILE A O 1
ATOM 532 N N . GLY A 1 69 ? -8.704 -15.878 21.872 1.00 20.11 67 GLY A N 1
ATOM 533 C CA . GLY A 1 69 ? -9.280 -17.068 22.471 1.00 17.61 67 GLY A CA 1
ATOM 534 C C . GLY A 1 69 ? -9.421 -18.226 21.499 1.00 22.19 67 GLY A C 1
ATOM 535 O O . GLY A 1 69 ? -9.314 -19.390 21.903 1.00 22.24 67 GLY A O 1
ATOM 536 N N . MET A 1 70 ? -9.625 -17.931 20.208 1.00 21.55 68 MET A N 1
ATOM 537 C CA . MET A 1 70 ? -9.915 -18.986 19.234 1.00 21.48 68 MET A CA 1
ATOM 538 C C . MET A 1 70 ? -8.728 -19.917 18.995 1.00 23.38 68 MET A C 1
ATOM 539 O O . MET A 1 70 ? -8.929 -21.030 18.487 1.00 21.72 68 MET A O 1
ATOM 544 N N A LYS A 1 71 ? -7.522 -19.530 19.398 0.30 24.68 69 LYS A N 1
ATOM 545 N N B LYS A 1 71 ? -7.528 -19.535 19.425 0.35 24.70 69 LYS A N 1
ATOM 546 N N C LYS A 1 71 ? -7.526 -19.536 19.421 0.35 24.70 69 LYS A N 1
ATOM 547 C CA A LYS A 1 71 ? -6.337 -20.378 19.119 0.30 24.62 69 LYS A CA 1
ATOM 548 C CA B LYS A 1 71 ? -6.338 -20.373 19.126 0.35 24.62 69 LYS A CA 1
ATOM 549 C CA C LYS A 1 71 ? -6.341 -20.381 19.115 0.35 24.62 69 LYS A CA 1
ATOM 550 C C A LYS A 1 71 ? -6.478 -21.723 19.858 0.30 25.62 69 LYS A C 1
ATOM 551 C C B LYS A 1 71 ? -6.458 -21.713 19.870 0.35 25.62 69 LYS A C 1
ATOM 552 C C C LYS A 1 71 ? -6.454 -21.715 19.871 0.35 25.62 69 LYS A C 1
ATOM 553 O O A LYS A 1 71 ? -5.985 -22.732 19.341 0.30 27.54 69 LYS A O 1
ATOM 554 O O B LYS A 1 71 ? -6.024 -22.736 19.312 0.35 27.55 69 LYS A O 1
ATOM 555 O O C LYS A 1 71 ? -6.027 -22.741 19.314 0.35 27.55 69 LYS A O 1
ATOM 571 N N . GLY A 1 72 ? -7.153 -21.710 21.007 1.00 22.76 70 GLY A N 1
ATOM 572 C CA . GLY A 1 72 ? -7.343 -22.930 21.762 1.00 21.84 70 GLY A CA 1
ATOM 573 C C . GLY A 1 72 ? -8.108 -23.970 20.971 1.00 24.09 70 GLY A C 1
ATOM 574 O O . GLY A 1 72 ? -7.601 -25.061 20.677 1.00 21.83 70 GLY A O 1
ATOM 575 N N . PRO A 1 73 ? -9.356 -23.651 20.615 1.00 20.64 71 PRO A N 1
ATOM 576 C CA . PRO A 1 73 ? -10.145 -24.581 19.790 1.00 20.11 71 PRO A CA 1
ATOM 577 C C . PRO A 1 73 ? -9.448 -25.021 18.517 1.00 20.43 71 PRO A C 1
ATOM 578 O O . PRO A 1 73 ? -9.535 -26.201 18.157 1.00 22.26 71 PRO A O 1
ATOM 582 N N . ILE A 1 74 ? -8.761 -24.111 17.821 1.00 20.60 72 ILE A N 1
ATOM 583 C CA . ILE A 1 74 ? -8.065 -24.482 16.588 1.00 21.67 72 ILE A CA 1
ATOM 584 C C . ILE A 1 74 ? -7.059 -25.603 16.848 1.00 27.21 72 ILE A C 1
ATOM 585 O O . ILE A 1 74 ? -6.923 -26.531 16.039 1.00 24.94 72 ILE A O 1
ATOM 590 N N . GLU A 1 75 ? -6.361 -25.558 17.985 1.00 19.57 73 GLU A N 1
ATOM 591 C CA . GLU A 1 75 ? -5.402 -26.612 18.294 1.00 18.73 73 GLU A CA 1
ATOM 592 C C . GLU A 1 75 ? -6.057 -27.877 18.844 1.00 22.85 73 GLU A C 1
ATOM 593 O O . GLU A 1 75 ? -5.352 -28.877 19.035 1.00 17.19 73 GLU A O 1
ATOM 599 N N . LEU A 1 76 ? -7.372 -27.865 19.097 1.00 20.91 74 LEU A N 1
ATOM 600 C CA . LEU A 1 76 ? -8.066 -29.022 19.655 1.00 18.60 74 LEU A CA 1
ATOM 601 C C . LEU A 1 76 ? -8.854 -29.819 18.625 1.00 18.65 74 LEU A C 1
ATOM 602 O O . LEU A 1 76 ? -9.236 -30.960 18.912 1.00 20.78 74 LEU A O 1
ATOM 607 N N . GLY A 1 77 ? -9.116 -29.267 17.449 1.00 19.43 75 GLY A N 1
ATOM 608 C CA . GLY A 1 77 ? -9.662 -30.069 16.363 1.00 21.79 75 GLY A CA 1
ATOM 609 C C . GLY A 1 77 ? -11.141 -29.858 16.106 1.00 25.07 75 GLY A C 1
ATOM 610 O O . GLY A 1 77 ? -11.764 -28.898 16.567 1.00 22.69 75 GLY A O 1
ATOM 611 N N . GLU A 1 78 ? -11.712 -30.807 15.353 1.00 23.69 76 GLU A N 1
ATOM 612 C CA . GLU A 1 78 ? -12.998 -30.574 14.687 1.00 28.01 76 GLU A CA 1
ATOM 613 C C . GLU A 1 78 ? -14.129 -30.304 15.677 1.00 24.67 76 GLU A C 1
ATOM 614 O O . GLU A 1 78 ? -14.931 -29.384 15.472 1.00 23.57 76 GLU A O 1
ATOM 620 N N . GLU A 1 79 ? -14.230 -31.110 16.741 1.00 25.32 77 GLU A N 1
ATOM 621 C CA . GLU A 1 79 ? -15.315 -30.931 17.707 1.00 24.30 77 GLU A CA 1
ATOM 622 C C . GLU A 1 79 ? -15.243 -29.556 18.361 1.00 26.56 77 GLU A C 1
ATOM 623 O O . GLU A 1 79 ? -16.246 -28.833 18.426 1.00 21.25 77 GLU A O 1
ATOM 629 N N . ALA A 1 80 ? -14.052 -29.173 18.836 1.00 26.22 78 ALA A N 1
ATOM 630 C CA . ALA A 1 80 ? -13.883 -27.889 19.509 1.00 22.65 78 ALA A CA 1
ATOM 631 C C . ALA A 1 80 ? -14.165 -26.731 18.563 1.00 22.84 78 ALA A C 1
ATOM 632 O O . ALA A 1 80 ? -14.761 -25.724 18.964 1.00 21.77 78 ALA A O 1
ATOM 634 N N . VAL A 1 81 ? -13.713 -26.843 17.309 1.00 18.32 79 VAL A N 1
ATOM 635 C CA . VAL 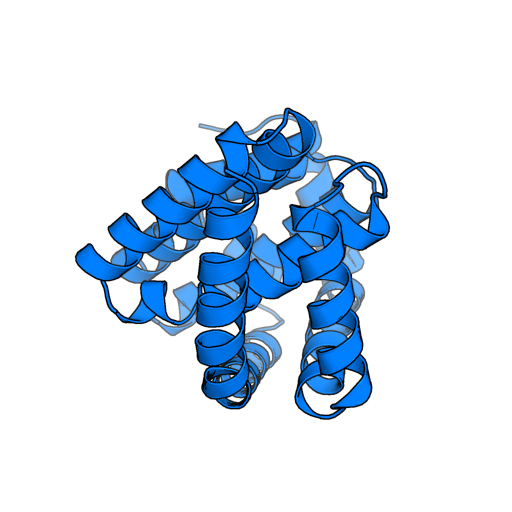A 1 81 ? -13.947 -25.779 16.332 1.00 18.03 79 VAL A CA 1
ATOM 636 C C . VAL A 1 81 ? -15.436 -25.654 16.017 1.00 19.46 79 VAL A C 1
ATOM 637 O O . VAL A 1 81 ? -15.969 -24.540 15.915 1.00 17.05 79 VAL A O 1
ATOM 641 N N . GLU A 1 82 ? -16.141 -26.788 15.875 1.00 19.14 80 GLU A N 1
ATOM 642 C CA . GLU A 1 82 ? -17.579 -26.723 15.612 1.00 18.99 80 GLU A CA 1
ATOM 643 C C . GLU A 1 82 ? -18.323 -26.064 16.770 1.00 21.29 80 GLU A C 1
ATOM 644 O O . GLU A 1 82 ? -19.253 -25.273 16.551 1.00 21.01 80 GLU A O 1
ATOM 650 N N . GLU A 1 83 ? -17.923 -26.356 18.011 1.00 18.58 81 GLU A N 1
ATOM 651 C CA . GLU A 1 83 ? -18.543 -25.669 19.143 1.00 20.24 81 GLU A CA 1
ATOM 652 C C . GLU A 1 83 ? -18.229 -24.176 19.122 1.00 22.53 81 GLU A C 1
ATOM 653 O O . GLU A 1 83 ? -19.108 -23.354 19.406 1.00 19.32 81 GLU A O 1
ATOM 655 N N . LEU A 1 84 ? -16.991 -23.799 18.768 1.00 18.03 82 LEU A N 1
ATOM 656 C CA . LEU A 1 84 ? -16.654 -22.377 18.716 1.00 19.18 82 LEU A CA 1
ATOM 657 C C . LEU A 1 84 ? -17.446 -21.657 17.627 1.00 16.71 82 LEU A C 1
ATOM 658 O O . LEU A 1 84 ? -17.932 -20.543 17.841 1.00 17.95 82 LEU A O 1
ATOM 663 N N . LEU A 1 85 ? -17.579 -22.265 16.450 1.00 15.46 83 LEU A N 1
ATOM 664 C CA . LEU A 1 85 ? -18.388 -21.638 15.408 1.00 13.78 83 LEU A CA 1
ATOM 665 C C . LEU A 1 85 ? -19.854 -21.559 15.823 1.00 15.97 83 LEU A C 1
ATOM 666 O O . LEU A 1 85 ? -20.548 -20.604 15.462 1.00 15.96 83 LEU A O 1
ATOM 671 N N . GLY A 1 86 ? -20.337 -22.544 16.585 1.00 18.44 84 GLY A N 1
ATOM 672 C CA . GLY A 1 86 ? -21.697 -22.458 17.105 1.00 17.58 84 GLY A CA 1
ATOM 673 C C . GLY A 1 86 ? -21.883 -21.269 18.032 1.00 18.92 84 GLY A C 1
ATOM 674 O O . GLY A 1 86 ? -22.904 -20.576 17.978 1.00 22.18 84 GLY A O 1
ATOM 675 N N . LEU A 1 87 ? -20.888 -21.007 18.880 1.00 17.88 85 LEU A N 1
ATOM 676 C CA . LEU A 1 87 ? -20.932 -19.829 19.740 1.00 20.32 85 LEU A CA 1
ATOM 677 C C . LEU A 1 87 ? -20.924 -18.537 18.929 1.00 20.53 85 LEU A C 1
ATOM 678 O O . LEU A 1 87 ? -21.672 -17.602 19.238 1.00 22.97 85 LEU A O 1
ATOM 683 N N . LEU A 1 88 ? -20.066 -18.448 17.908 1.00 17.79 86 LEU A N 1
ATOM 684 C CA . LEU A 1 88 ? -20.054 -17.257 17.064 1.00 15.45 86 LEU A CA 1
ATOM 685 C C . LEU A 1 88 ? -21.401 -17.053 16.381 1.00 20.16 86 LEU A C 1
ATOM 686 O O . LEU A 1 88 ? -21.846 -15.916 16.190 1.00 17.58 86 LEU A O 1
ATOM 691 N N . GLU A 1 89 ? -22.050 -18.142 15.974 1.00 16.95 87 GLU A N 1
ATOM 692 C CA . GLU A 1 89 ? -23.350 -18.010 15.324 1.00 20.84 87 GLU A CA 1
ATOM 693 C C . GLU A 1 89 ? -24.375 -17.418 16.285 1.00 19.21 87 GLU A C 1
ATOM 694 O O . GLU A 1 89 ? -25.146 -16.523 15.905 1.00 21.77 87 GLU A O 1
ATOM 700 N N . ARG A 1 90 ? -24.379 -17.883 17.539 1.00 19.22 88 ARG A N 1
ATOM 701 C CA . ARG A 1 90 ? -25.261 -17.317 18.556 1.00 20.94 88 ARG A CA 1
ATOM 702 C C . ARG A 1 90 ? -24.958 -15.847 18.802 1.00 21.89 88 ARG A C 1
ATOM 703 O O . ARG A 1 90 ? -25.877 -15.032 18.955 1.00 22.47 88 ARG A O 1
ATOM 711 N N . LEU A 1 91 ? -23.673 -15.490 18.863 1.00 18.63 89 LEU A N 1
ATOM 712 C CA . LEU A 1 91 ? -23.298 -14.084 19.002 1.00 16.00 89 LEU A CA 1
ATOM 713 C C . LEU A 1 91 ? -23.859 -13.250 17.858 1.00 20.52 89 LEU A C 1
ATOM 714 O O . LEU A 1 91 ? -24.365 -12.141 18.077 1.00 24.10 89 LEU A O 1
ATOM 719 N N . GLY A 1 92 ? -23.800 -13.774 16.633 1.00 21.21 90 GLY A N 1
ATOM 720 C CA . GLY A 1 92 ? -24.245 -13.007 15.482 1.00 18.43 90 GLY A CA 1
ATOM 721 C C . GLY A 1 92 ? -25.746 -12.780 15.438 1.00 21.86 90 GLY A C 1
ATOM 722 O O . GLY A 1 92 ? -26.206 -11.815 14.820 1.00 22.87 90 GLY A O 1
ATOM 723 N N . LYS A 1 93 ? -26.526 -13.665 16.065 1.00 19.29 91 LYS A N 1
ATOM 724 C CA . LYS A 1 93 ? -27.981 -13.494 16.090 1.00 24.77 91 LYS A CA 1
ATOM 725 C C . LYS A 1 93 ? -28.430 -12.326 16.956 1.00 27.31 91 LYS A C 1
ATOM 726 O O . LYS A 1 93 ? -29.617 -11.968 16.909 1.00 27.18 91 LYS A O 1
ATOM 732 N N . LEU A 1 94 ? -27.520 -11.715 17.724 1.00 25.15 92 LEU A N 1
ATOM 733 C CA . LEU A 1 94 ? -27.916 -10.689 18.686 1.00 28.02 92 LEU A CA 1
ATOM 734 C C . LEU A 1 94 ? -28.261 -9.364 18.021 1.00 27.49 92 LEU A C 1
ATOM 735 O O . LEU A 1 94 ? -29.135 -8.644 18.521 1.00 29.88 92 LEU A O 1
ATOM 740 N N . SER A 1 95 ? -27.580 -9.009 16.931 1.00 21.34 93 SER A N 1
ATOM 741 C CA . SER A 1 95 ? -27.759 -7.726 16.257 1.00 24.93 93 SER A CA 1
ATOM 742 C C . SER A 1 95 ? -27.015 -7.757 14.928 1.00 28.02 93 SER A C 1
ATOM 743 O O . SER A 1 95 ? -26.199 -8.648 14.670 1.00 26.34 93 SER A O 1
ATOM 746 N N . GLU A 1 96 ? -27.281 -6.745 14.095 1.00 23.42 94 GLU A N 1
ATOM 747 C CA . GLU A 1 96 ? -26.605 -6.661 12.803 1.00 24.83 94 GLU A CA 1
ATOM 748 C C . GLU A 1 96 ? -25.111 -6.366 12.960 1.00 24.45 94 GLU A C 1
ATOM 749 O O . GLU A 1 96 ? -24.291 -6.897 12.201 1.00 23.76 94 GLU A O 1
ATOM 751 N N . LYS A 1 97 ? -24.732 -5.525 13.932 1.00 22.63 95 LYS A N 1
ATOM 752 C CA . LYS A 1 97 ? -23.314 -5.245 14.152 1.00 22.92 95 LYS A CA 1
ATOM 753 C C . LYS A 1 97 ? -22.583 -6.461 14.714 1.00 21.60 95 LYS A C 1
ATOM 754 O O . LYS A 1 97 ? -21.442 -6.741 14.319 1.00 26.22 95 LYS A O 1
ATOM 760 N N . HIS A 1 98 ? -23.213 -7.190 15.645 1.00 22.41 96 HIS A N 1
ATOM 761 C CA . HIS A 1 98 ? -22.639 -8.450 16.118 1.00 18.87 96 HIS A CA 1
ATOM 762 C C . HIS A 1 98 ? -22.478 -9.446 14.972 1.00 19.82 96 HIS A C 1
ATOM 763 O O . HIS A 1 98 ? -21.489 -10.188 14.922 1.00 23.22 96 HIS A O 1
ATOM 770 N N . ALA A 1 99 ? -23.443 -9.479 14.041 1.00 18.02 97 ALA A N 1
ATOM 771 C CA . ALA A 1 99 ? -23.351 -10.392 12.902 1.00 22.53 97 ALA A CA 1
ATOM 772 C C . ALA A 1 99 ? -22.154 -10.067 12.008 1.00 20.53 97 ALA A C 1
ATOM 773 O O . ALA A 1 99 ? -21.491 -10.974 11.483 1.00 21.15 97 ALA A O 1
ATOM 775 N N . GLU A 1 100 ? -21.861 -8.782 11.815 1.00 19.82 98 GLU A N 1
ATOM 776 C CA . GLU A 1 100 ? -20.714 -8.416 10.990 1.00 21.40 98 GLU A CA 1
ATOM 777 C C . GLU A 1 100 ? -19.410 -8.887 11.624 1.00 22.77 98 GLU A C 1
ATOM 778 O O . GLU A 1 100 ? -18.509 -9.373 10.928 1.00 18.35 98 GLU A O 1
ATOM 784 N N . LEU A 1 101 ? -19.288 -8.735 12.944 1.00 17.94 99 LEU A N 1
ATOM 785 C CA . LEU A 1 101 ? -18.104 -9.239 13.634 1.00 19.76 99 LEU A CA 1
ATOM 786 C C . LEU A 1 101 ? -18.040 -10.758 13.568 1.00 20.11 99 LEU A C 1
ATOM 787 O O . LEU A 1 101 ? -16.973 -11.335 13.318 1.00 17.86 99 LEU A O 1
ATOM 792 N N . ALA A 1 102 ? -19.171 -11.424 13.794 1.00 18.06 100 ALA A N 1
ATOM 793 C CA . ALA A 1 102 ? -19.187 -12.883 13.846 1.00 15.99 100 ALA A CA 1
ATOM 794 C C . ALA A 1 102 ? -18.835 -13.489 12.498 1.00 18.94 100 ALA A C 1
ATOM 795 O O . ALA A 1 102 ? -18.135 -14.509 12.429 1.00 18.75 100 ALA A O 1
ATOM 797 N N . ASP A 1 103 ? -19.321 -12.879 11.414 1.00 16.09 101 ASP A N 1
ATOM 798 C CA . ASP A 1 103 ? -19.002 -13.375 10.077 1.00 16.45 101 ASP A CA 1
ATOM 799 C C . ASP A 1 103 ? -17.507 -13.271 9.793 1.00 17.40 101 ASP A C 1
ATOM 800 O O . ASP A 1 103 ? -16.923 -14.164 9.167 1.00 17.71 101 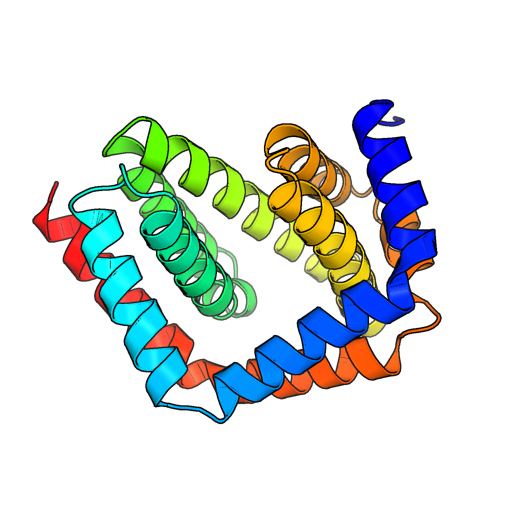ASP A O 1
ATOM 805 N N . PHE A 1 104 ? -16.876 -12.175 10.228 1.00 14.95 102 PHE A N 1
ATOM 806 C CA . PHE A 1 104 ? -15.432 -12.027 10.070 1.00 14.84 102 PHE A CA 1
ATOM 807 C C . PHE A 1 104 ? -14.686 -13.093 10.864 1.00 16.11 102 PHE A C 1
ATOM 808 O O . PHE A 1 104 ? -13.757 -13.735 10.354 1.00 15.20 102 PHE A O 1
ATOM 816 N N . LEU A 1 105 ? -15.075 -13.299 12.124 1.00 14.17 103 LEU A N 1
ATOM 817 C CA . LEU A 1 105 ? -14.353 -14.267 12.943 1.00 17.84 103 LEU A CA 1
ATOM 818 C C . LEU A 1 105 ? -14.522 -15.688 12.414 1.00 15.38 103 LEU A C 1
ATOM 819 O O . LEU A 1 105 ? -13.585 -16.493 12.490 1.00 14.29 103 LEU A O 1
ATOM 824 N N . LYS A 1 106 ? -15.701 -16.022 11.875 1.00 13.86 104 LYS A N 1
ATOM 825 C CA . LYS A 1 106 ? -15.880 -17.346 11.283 1.00 13.11 104 LYS A CA 1
ATOM 826 C C . LYS A 1 106 ? -14.902 -17.576 10.129 1.00 14.46 104 LYS A C 1
ATOM 827 O O . LYS A 1 106 ? -14.306 -18.658 10.016 1.00 16.71 104 LYS A O 1
ATOM 833 N N . ALA A 1 107 ? -14.709 -16.565 9.274 1.00 13.63 105 ALA A N 1
A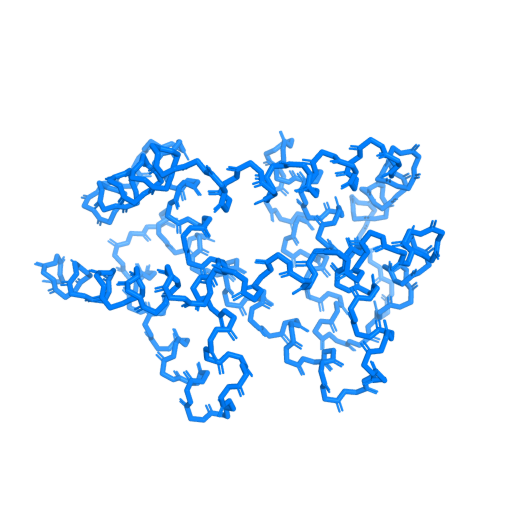TOM 834 C CA . ALA A 1 107 ? -13.748 -16.698 8.176 1.00 14.75 105 ALA A CA 1
ATOM 835 C C . ALA A 1 107 ? -12.312 -16.848 8.691 1.00 16.42 105 ALA A C 1
ATOM 836 O O . ALA A 1 107 ? -11.498 -17.562 8.091 1.00 16.09 105 ALA A O 1
ATOM 838 N N . LEU A 1 108 ? -11.977 -16.174 9.793 1.00 13.23 106 LEU A N 1
ATOM 839 C CA . LEU A 1 108 ? -10.637 -16.302 10.348 1.00 14.31 106 LEU A CA 1
ATOM 840 C C . LEU A 1 108 ? -10.398 -17.716 10.863 1.00 15.14 106 LEU A C 1
ATOM 841 O O . LEU A 1 108 ? -9.326 -18.283 10.650 1.00 14.97 106 LEU A O 1
ATOM 846 N N . VAL A 1 109 ? -11.396 -18.307 11.531 1.00 15.43 107 VAL A N 1
ATOM 847 C CA . VAL A 1 109 ? -11.286 -19.697 11.974 1.00 14.64 107 VAL A CA 1
ATOM 848 C C . VAL A 1 109 ? -11.036 -20.621 10.780 1.00 15.55 107 VAL A C 1
ATOM 849 O O . VAL A 1 109 ? -10.170 -21.508 10.821 1.00 15.79 107 VAL A O 1
ATOM 853 N N . GLN A 1 110 ? -11.798 -20.432 9.700 1.00 14.63 108 GLN A N 1
ATOM 854 C CA . GLN A 1 110 ? -11.688 -21.315 8.543 1.00 15.94 108 GLN A CA 1
ATOM 855 C C . GLN A 1 110 ? -10.344 -21.137 7.827 1.00 15.06 108 GLN A C 1
ATOM 856 O O . GLN A 1 110 ? -9.776 -22.114 7.306 1.00 15.27 108 GLN A O 1
ATOM 862 N N . ALA A 1 111 ? -9.805 -19.915 7.811 1.00 14.47 109 ALA A N 1
ATOM 863 C CA . ALA A 1 111 ? -8.486 -19.698 7.210 1.00 13.91 109 ALA A CA 1
ATOM 864 C C . ALA A 1 111 ? -7.386 -20.433 7.976 1.00 17.01 109 ALA A C 1
ATOM 865 O O . ALA A 1 111 ? -6.546 -21.109 7.375 1.00 15.54 109 ALA A O 1
ATOM 867 N N . TYR A 1 112 ? -7.356 -20.281 9.303 1.00 15.92 110 TYR A N 1
ATOM 868 C CA . TYR A 1 112 ? -6.439 -21.046 10.144 1.00 17.20 110 TYR A CA 1
ATOM 869 C C . TYR A 1 112 ? -6.490 -22.535 9.812 1.00 18.35 110 TYR A C 1
ATOM 870 O O . TYR A 1 112 ? -5.451 -23.180 9.629 1.00 20.05 110 TYR A O 1
ATOM 879 N N . MET A 1 113 ? -7.698 -23.111 9.789 1.00 18.65 111 MET A N 1
ATOM 880 C CA . MET A 1 113 ? -7.826 -24.559 9.625 1.00 19.19 111 MET A CA 1
ATOM 881 C C . MET A 1 113 ? -7.340 -25.019 8.254 1.00 20.60 111 MET A C 1
ATOM 882 O O . MET A 1 113 ? -6.763 -26.102 8.134 1.00 20.89 111 MET A O 1
ATOM 887 N N . THR A 1 114 ? -7.567 -24.217 7.209 1.00 16.78 112 THR A N 1
ATOM 888 C CA . THR A 1 114 ? -7.064 -24.577 5.884 1.00 17.02 112 THR A CA 1
ATOM 889 C C . THR A 1 114 ? -5.539 -24.615 5.876 1.00 18.91 112 THR A C 1
ATOM 890 O O . THR A 1 114 ? -4.933 -25.575 5.380 1.00 18.58 112 THR A O 1
ATOM 894 N N . LEU A 1 115 ? -4.899 -23.587 6.448 1.00 14.34 113 LEU A N 1
ATOM 895 C CA . LEU A 1 115 ? -3.432 -23.543 6.475 1.00 14.16 113 LEU A CA 1
ATOM 896 C C . LEU A 1 115 ? -2.842 -24.735 7.233 1.00 18.07 113 LEU A C 1
ATOM 897 O O . LEU A 1 115 ? -1.883 -25.368 6.772 1.00 18.43 113 LEU A O 1
ATOM 902 N N . LYS A 1 116 ? -3.378 -25.026 8.420 1.00 15.98 114 LYS A N 1
ATOM 903 C CA . LYS A 1 116 ? -2.795 -26.056 9.281 1.00 19.19 114 LYS A CA 1
ATOM 904 C C . LYS A 1 116 ? -2.881 -27.442 8.657 1.00 18.91 114 LYS A C 1
ATOM 905 O O . LYS A 1 116 ? -1.996 -28.289 8.876 1.00 19.55 114 LYS A O 1
ATOM 911 N N . LYS A 1 117 ? -3.921 -27.698 7.885 1.00 18.77 115 LYS A N 1
ATOM 912 C CA . LYS A 1 117 ? -4.131 -29.026 7.331 1.00 18.17 115 LYS A CA 1
ATOM 913 C C . LYS A 1 117 ? -3.454 -29.230 5.981 1.00 23.04 115 LYS A C 1
ATOM 914 O O . LYS A 1 117 ? -3.434 -30.367 5.489 1.00 20.76 115 LYS A O 1
ATOM 920 N N . THR A 1 118 ? -2.891 -28.174 5.372 1.00 18.12 116 THR A N 1
ATOM 921 C CA . THR A 1 118 ? -2.313 -28.285 4.037 1.00 17.35 116 THR A CA 1
ATOM 922 C C . THR A 1 118 ? -0.838 -27.919 3.942 1.00 22.89 116 THR A C 1
ATOM 923 O O . THR A 1 118 ? -0.180 -28.373 2.999 1.00 19.58 116 THR A O 1
ATOM 927 N N . LEU A 1 119 ? -0.296 -27.135 4.873 1.00 14.69 117 LEU A N 1
ATOM 928 C CA . LEU A 1 119 ? 1.075 -26.648 4.772 1.00 15.96 117 LEU A CA 1
ATOM 929 C C . LEU A 1 119 ? 1.957 -27.248 5.864 1.00 18.15 117 LEU A C 1
ATOM 930 O O . LEU A 1 119 ? 1.478 -27.713 6.906 1.00 17.21 117 LEU A O 1
ATOM 935 N N . SER A 1 120 ? 3.267 -27.200 5.621 1.00 18.89 118 SER A N 1
ATOM 936 C CA . SER A 1 120 ? 4.255 -27.444 6.666 1.00 15.76 118 SER A CA 1
ATOM 937 C C . SER A 1 120 ? 4.056 -26.463 7.819 1.00 17.46 118 SER A C 1
ATOM 938 O O . SER A 1 120 ? 3.409 -25.420 7.679 1.00 17.34 118 SER A O 1
ATOM 941 N N . GLU A 1 121 ? 4.617 -26.805 8.987 1.00 16.88 119 GLU A N 1
ATOM 942 C CA . GLU A 1 121 ? 4.451 -25.932 10.147 1.00 18.06 119 GLU A CA 1
ATOM 943 C C . GLU A 1 121 ? 5.045 -24.547 9.902 1.00 20.74 119 GLU A C 1
ATOM 944 O O . GLU A 1 121 ? 4.420 -23.531 10.234 1.00 17.61 119 GLU A O 1
ATOM 950 N N . GLU A 1 122 ? 6.251 -24.468 9.329 1.00 18.21 120 GLU A N 1
ATOM 951 C CA . GLU A 1 122 ? 6.828 -23.141 9.160 1.00 18.52 120 GLU A CA 1
ATOM 952 C C . GLU A 1 122 ? 6.103 -22.341 8.082 1.00 17.38 120 GLU A C 1
ATOM 953 O O . GLU A 1 122 ? 5.912 -21.126 8.241 1.00 17.47 120 GLU A O 1
ATOM 959 N N . GLU A 1 123 ? 5.688 -22.985 6.977 1.00 16.85 121 GLU A N 1
ATOM 960 C CA . GLU A 1 123 ? 4.921 -22.240 5.972 1.00 14.27 121 GLU A CA 1
ATOM 961 C C . GLU A 1 123 ? 3.565 -21.797 6.513 1.00 14.06 121 GLU A C 1
ATOM 962 O O . GLU A 1 123 ? 3.079 -20.723 6.149 1.00 15.56 121 GLU A O 1
ATOM 968 N N . TYR A 1 124 ? 2.945 -22.616 7.367 1.00 12.88 122 TYR A N 1
ATOM 969 C CA . TYR A 1 124 ? 1.702 -22.230 8.046 1.00 17.23 122 TYR A CA 1
ATOM 970 C C . TYR A 1 124 ? 1.882 -20.930 8.825 1.00 17.79 122 TYR A C 1
ATOM 971 O O . TYR A 1 124 ? 1.111 -19.966 8.654 1.00 15.64 122 TYR A O 1
ATOM 980 N N . ARG A 1 125 ? 2.920 -20.872 9.663 1.00 17.18 123 ARG A N 1
ATOM 981 C CA . ARG A 1 125 ? 3.096 -19.716 10.541 1.00 16.18 123 ARG A CA 1
ATOM 982 C C . ARG A 1 125 ? 3.469 -18.463 9.758 1.00 15.86 123 ARG A C 1
ATOM 983 O O . ARG A 1 125 ? 3.008 -17.365 10.090 1.00 18.06 123 ARG A O 1
ATOM 991 N N . VAL A 1 126 ? 4.329 -18.598 8.742 1.00 14.19 124 VAL A N 1
ATOM 992 C CA . VAL A 1 126 ? 4.715 -17.442 7.940 1.00 13.71 124 VAL A CA 1
ATOM 993 C C . VAL A 1 126 ? 3.539 -16.949 7.100 1.00 16.01 124 VAL A C 1
ATOM 994 O O . VAL A 1 126 ? 3.291 -15.737 7.015 1.00 14.09 124 VAL A O 1
ATOM 998 N N . THR A 1 127 ? 2.778 -17.867 6.483 1.00 16.01 125 THR A N 1
ATOM 999 C CA . THR A 1 127 ? 1.611 -17.437 5.707 1.00 14.26 125 THR A CA 1
ATOM 1000 C C . THR A 1 127 ? 0.617 -16.702 6.590 1.00 12.57 125 THR A C 1
ATOM 1001 O O . THR A 1 127 ? 0.030 -15.694 6.174 1.00 15.34 125 THR A O 1
ATOM 1005 N N . TYR A 1 128 ? 0.401 -17.205 7.812 1.00 13.52 126 TYR A N 1
ATOM 1006 C CA . TYR A 1 128 ? -0.523 -16.551 8.727 1.00 15.74 126 TYR A CA 1
ATOM 1007 C C . TYR A 1 128 ? -0.109 -15.109 9.010 1.00 16.02 126 TYR A C 1
ATOM 1008 O O . TYR A 1 128 ? -0.960 -14.210 9.047 1.00 14.95 126 TYR A O 1
ATOM 1017 N N . LEU A 1 129 ? 1.191 -14.873 9.240 1.00 14.49 127 LEU A N 1
ATOM 1018 C CA . LEU A 1 129 ? 1.664 -13.518 9.495 1.00 11.49 127 LEU A CA 1
ATOM 1019 C C . LEU A 1 129 ? 1.414 -12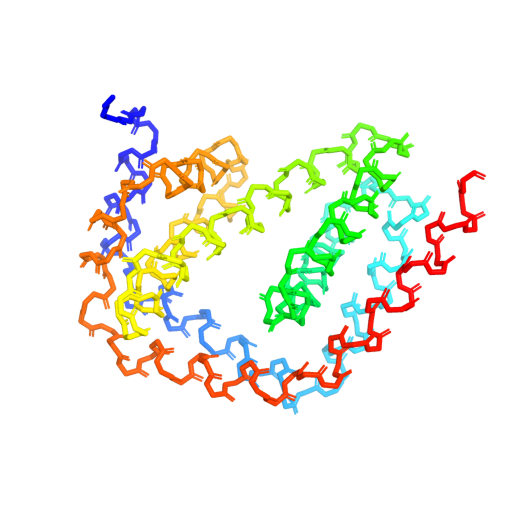.607 8.303 1.00 11.00 127 LEU A C 1
ATOM 1020 O O . LEU A 1 129 ? 1.043 -11.446 8.478 1.00 15.20 127 LEU A O 1
ATOM 1025 N N . GLY A 1 130 ? 1.663 -13.096 7.078 1.00 13.34 128 GLY A N 1
ATOM 1026 C CA . GLY A 1 130 ? 1.400 -12.271 5.903 1.00 13.28 128 GLY A CA 1
ATOM 1027 C C . GLY A 1 130 ? -0.080 -11.973 5.727 1.00 14.16 128 GLY A C 1
ATOM 1028 O O . GLY A 1 130 ? -0.466 -10.856 5.363 1.00 14.43 128 GLY A O 1
ATOM 1029 N N . MET A 1 131 ? -0.925 -12.962 5.993 1.00 13.25 129 MET A N 1
ATOM 1030 C CA . MET A 1 131 ? -2.371 -12.767 5.905 1.00 13.16 129 MET A CA 1
ATOM 1031 C C . MET A 1 131 ? -2.843 -11.721 6.901 1.00 15.30 129 MET A C 1
ATOM 1032 O O . MET A 1 131 ? -3.632 -10.830 6.558 1.00 15.08 129 MET A O 1
ATOM 1037 N N . ILE A 1 132 ? -2.358 -11.801 8.142 1.00 14.30 130 ILE A N 1
ATOM 1038 C CA . ILE A 1 132 ? -2.860 -10.892 9.162 1.00 17.00 130 ILE A CA 1
ATOM 1039 C C . ILE A 1 132 ? -2.336 -9.476 8.917 1.00 15.61 130 ILE A C 1
ATOM 1040 O O . ILE A 1 132 ? -3.018 -8.489 9.246 1.00 16.38 130 ILE A O 1
ATOM 1045 N N . ALA A 1 133 ? -1.176 -9.342 8.254 1.00 14.82 131 ALA A N 1
ATOM 1046 C CA . ALA A 1 133 ? -0.686 -8.019 7.867 1.00 13.95 131 ALA A CA 1
ATOM 1047 C C . ALA A 1 133 ? -1.644 -7.324 6.906 1.00 16.68 131 ALA A C 1
ATOM 1048 O O . ALA A 1 133 ? -1.925 -6.131 7.061 1.00 16.21 131 ALA A O 1
ATOM 1050 N N . VAL A 1 134 ? -2.141 -8.047 5.897 1.00 15.74 132 VAL A N 1
ATOM 1051 C CA . VAL A 1 134 ? -3.091 -7.454 4.957 1.00 13.31 132 VAL A CA 1
ATOM 1052 C C . VAL A 1 134 ? -4.415 -7.158 5.661 1.00 15.62 132 VAL A C 1
ATOM 1053 O O . VAL A 1 134 ? -5.043 -6.109 5.442 1.00 16.52 132 VAL A O 1
ATOM 1057 N N . VAL A 1 135 ? -4.854 -8.074 6.526 1.00 15.60 133 VAL A N 1
ATOM 1058 C CA . VAL A 1 135 ? -6.121 -7.901 7.241 1.00 14.97 133 VAL A CA 1
ATOM 1059 C C . VAL A 1 135 ? -6.064 -6.668 8.134 1.00 23.09 133 VAL A C 1
ATOM 1060 O O . VAL A 1 135 ? -6.996 -5.853 8.157 1.00 21.26 133 VAL A O 1
ATOM 1064 N N . LEU A 1 136 ? -4.966 -6.509 8.878 1.00 16.38 134 LEU A N 1
ATOM 1065 C CA . LEU A 1 136 ? -4.831 -5.367 9.783 1.00 17.86 134 LEU A CA 1
ATOM 1066 C C . LEU A 1 136 ? -4.803 -4.043 9.022 1.00 18.49 134 LEU A C 1
ATOM 1067 O O . LEU A 1 136 ? -5.332 -3.033 9.504 1.00 19.35 134 LEU A O 1
ATOM 1072 N N . LEU A 1 137 ? -4.170 -4.011 7.846 1.00 16.62 135 LEU A N 1
ATOM 1073 C CA . LEU A 1 137 ? -4.159 -2.772 7.068 1.00 19.27 135 LEU A CA 1
ATOM 1074 C C . LEU A 1 137 ? -5.569 -2.404 6.620 1.00 24.04 135 LEU A C 1
ATOM 1075 O O . LEU A 1 137 ? -5.988 -1.244 6.735 1.00 24.35 135 LEU A O 1
ATOM 1080 N N . ALA A 1 138 ? -6.323 -3.389 6.126 1.00 20.16 136 ALA A N 1
ATOM 1081 C CA . ALA A 1 138 ? -7.695 -3.145 5.681 1.00 20.35 136 ALA A CA 1
ATOM 1082 C C . ALA A 1 138 ? -8.586 -2.682 6.832 1.00 25.12 136 ALA A C 1
ATOM 1083 O O . ALA A 1 138 ? -9.358 -1.725 6.688 1.00 26.06 136 ALA A O 1
ATOM 1085 N N . LEU A 1 139 ? -8.522 -3.369 7.977 1.00 22.27 137 LEU A N 1
ATOM 1086 C CA . LEU A 1 139 ? -9.351 -2.971 9.112 1.00 22.81 137 LEU A CA 1
ATOM 1087 C C . LEU A 1 139 ? -8.977 -1.581 9.623 1.00 27.66 137 LEU A C 1
ATOM 1088 O O . LEU A 1 139 ? -9.852 -0.829 10.067 1.00 32.20 137 LEU A O 1
ATOM 1093 N N . SER A 1 140 ? -7.689 -1.221 9.583 1.00 26.08 138 SER A N 1
ATOM 1094 C CA . SER A 1 140 ? -7.294 0.105 10.057 1.00 24.28 138 SER A CA 1
ATOM 1095 C C . SER A 1 140 ? -7.869 1.219 9.198 1.00 27.07 138 SER A C 1
ATOM 1096 O O . SER A 1 140 ? -8.019 2.343 9.690 1.00 29.50 138 SER A O 1
ATOM 1099 N N . GLU A 1 141 ? -8.190 0.931 7.936 1.00 28.40 139 GLU A N 1
ATOM 1100 C CA . GLU A 1 141 ? -8.813 1.876 7.019 1.00 31.51 139 GLU A CA 1
ATOM 1101 C C . GLU A 1 141 ? -10.335 1.762 6.991 1.00 31.87 139 GLU A C 1
ATOM 1102 O O . GLU A 1 141 ? -10.977 2.416 6.162 1.00 32.76 139 GLU A O 1
ATOM 1108 N N . GLY A 1 142 ? -10.923 0.939 7.856 1.00 31.07 140 GLY A N 1
ATOM 1109 C CA . GLY A 1 142 ? -12.359 0.753 7.856 1.00 31.24 140 GLY A CA 1
ATOM 1110 C C . GLY A 1 142 ? -12.899 -0.055 6.698 1.00 33.15 140 GLY A C 1
ATOM 1111 O O . GLY A 1 142 ? -14.096 0.020 6.401 1.00 32.46 140 GLY A O 1
ATOM 1112 N N . ASP A 1 143 ? -12.052 -0.838 6.032 1.00 28.15 141 ASP A N 1
ATOM 1113 C CA . ASP A 1 143 ? -12.461 -1.599 4.856 1.00 26.11 141 ASP A CA 1
ATOM 1114 C C . ASP A 1 143 ? -12.650 -3.062 5.249 1.00 29.30 141 ASP A C 1
ATOM 1115 O O . ASP A 1 143 ? -11.786 -3.920 5.043 1.00 23.25 141 ASP A O 1
ATOM 1120 N N . TYR A 1 144 ? -13.839 -3.350 5.775 1.00 25.54 142 TYR A N 1
ATOM 1121 C CA . TYR A 1 144 ? -14.123 -4.675 6.309 1.00 22.61 142 TYR A CA 1
ATOM 1122 C C . TYR A 1 144 ? -14.321 -5.711 5.206 1.00 22.11 142 TYR A C 1
ATOM 1123 O O . TYR A 1 144 ? -13.997 -6.890 5.399 1.00 21.16 142 TYR A O 1
ATOM 1132 N N . ASP A 1 145 ? -14.859 -5.303 4.051 1.00 21.34 143 ASP A N 1
ATOM 1133 C CA . ASP A 1 145 ? -15.043 -6.251 2.955 1.00 18.59 143 ASP A CA 1
ATOM 1134 C C . ASP A 1 145 ? -13.704 -6.754 2.425 1.00 18.45 143 ASP A C 1
ATOM 1135 O O . ASP A 1 145 ? -13.573 -7.938 2.088 1.00 17.24 143 ASP A O 1
ATOM 1140 N N . THR A 1 146 ? -12.698 -5.871 2.351 1.00 18.76 144 THR A N 1
ATOM 1141 C CA . THR A 1 146 ? -11.380 -6.284 1.870 1.00 16.57 144 THR A CA 1
ATOM 1142 C C . THR A 1 146 ? -10.692 -7.207 2.871 1.00 17.30 144 THR A C 1
ATOM 1143 O O . THR A 1 146 ? -10.065 -8.197 2.475 1.00 19.38 144 THR A O 1
ATOM 1147 N N . ALA A 1 147 ? -10.809 -6.908 4.168 1.00 19.03 145 ALA A N 1
ATOM 1148 C CA . ALA A 1 147 ? -10.282 -7.811 5.193 1.00 17.59 145 ALA A CA 1
ATOM 1149 C C . ALA A 1 147 ? -10.866 -9.218 5.070 1.00 22.64 145 ALA A C 1
ATOM 1150 O O . ALA A 1 147 ? -10.129 -10.215 5.101 1.00 18.47 145 ALA A O 1
ATOM 1152 N N . LYS A 1 148 ? -12.200 -9.331 4.958 1.00 18.05 146 LYS A N 1
ATOM 1153 C CA . LYS A 1 148 ? -12.809 -10.652 4.841 1.00 18.30 146 LYS A CA 1
ATOM 1154 C C . LYS A 1 148 ? -12.421 -11.348 3.545 1.00 18.44 146 LYS A C 1
ATOM 1155 O O . LYS A 1 148 ? -12.284 -12.575 3.520 1.00 18.93 146 LYS A O 1
ATOM 1161 N N . ALA A 1 149 ? -12.253 -10.588 2.461 1.00 18.71 147 ALA A N 1
ATOM 1162 C CA . ALA A 1 149 ? -11.840 -11.179 1.193 1.00 15.59 147 ALA A CA 1
ATOM 1163 C C . ALA A 1 149 ? -10.482 -11.860 1.307 1.00 17.42 147 ALA A C 1
ATOM 1164 O O . ALA A 1 149 ? -10.278 -12.948 0.758 1.00 18.46 147 ALA A O 1
ATOM 1166 N N . ALA A 1 150 ? -9.529 -11.220 1.992 1.00 17.63 148 ALA A N 1
ATOM 1167 C CA . ALA A 1 150 ? -8.213 -11.830 2.147 1.00 19.18 148 ALA A CA 1
ATOM 1168 C C . ALA A 1 150 ? -8.317 -13.166 2.866 1.00 15.33 148 ALA A C 1
ATOM 1169 O O . ALA A 1 150 ? -7.646 -14.130 2.488 1.00 17.28 148 ALA A O 1
ATOM 1171 N N . LEU A 1 151 ? -9.188 -13.253 3.880 1.00 19.15 149 LEU A N 1
ATOM 1172 C CA . LEU A 1 151 ? -9.366 -14.509 4.603 1.00 18.32 149 LEU A CA 1
ATOM 1173 C C . LEU A 1 151 ? -9.983 -15.574 3.708 1.00 17.83 149 LEU A C 1
ATOM 1174 O O . LEU A 1 151 ? -9.570 -16.741 3.744 1.00 18.51 149 LEU A O 1
ATOM 1179 N N . GLU A 1 152 ? -10.959 -15.186 2.878 1.00 18.69 150 GLU A N 1
ATOM 1180 C CA . GLU A 1 152 ? -11.590 -16.135 1.963 1.00 17.43 150 GLU A CA 1
ATOM 1181 C C . GLU A 1 152 ? -10.606 -16.691 0.946 1.00 18.01 150 GLU A C 1
ATOM 1182 O O . GLU A 1 152 ? -10.716 -17.856 0.552 1.00 17.85 150 GLU A O 1
ATOM 1188 N N . LEU A 1 153 ? -9.664 -15.863 0.473 1.00 16.31 151 LEU A N 1
ATOM 1189 C CA . LEU A 1 153 ? -8.659 -16.356 -0.464 1.00 15.12 151 LEU A CA 1
ATOM 1190 C C . LEU A 1 153 ? -7.836 -17.481 0.158 1.00 17.64 151 LEU A C 1
ATOM 1191 O O . LEU A 1 153 ? -7.490 -18.457 -0.518 1.00 16.76 151 LEU A O 1
ATOM 1196 N N . VAL A 1 154 ? -7.506 -17.356 1.444 1.00 17.17 152 VAL A N 1
ATOM 1197 C CA . VAL A 1 154 ? -6.717 -18.396 2.100 1.00 17.89 152 VAL A CA 1
ATOM 1198 C C . VAL A 1 154 ? -7.573 -19.639 2.348 1.00 19.86 152 VAL A C 1
ATOM 1199 O O . VAL A 1 154 ? -7.101 -20.771 2.190 1.00 20.49 152 VAL A O 1
ATOM 1203 N N . VAL A 1 155 ? -8.841 -19.450 2.729 1.00 21.32 153 VAL A N 1
ATOM 1204 C CA . VAL A 1 155 ? -9.767 -20.583 2.847 1.00 17.37 153 VAL A CA 1
ATOM 1205 C C . VAL A 1 155 ? -9.757 -21.426 1.578 1.00 19.88 153 VAL A C 1
ATOM 1206 O O . VAL A 1 155 ? -9.783 -22.663 1.632 1.00 22.57 153 VAL A O 1
ATOM 1210 N N . GLU A 1 156 ? -9.706 -20.780 0.411 1.00 18.65 154 GLU A N 1
ATOM 1211 C CA . GLU A 1 156 ? -9.731 -21.493 -0.864 1.00 20.10 154 GLU A CA 1
ATOM 1212 C C . GLU A 1 156 ? -8.365 -22.036 -1.277 1.00 27.12 154 GLU A C 1
ATOM 1213 O O . GLU A 1 156 ? -8.262 -22.690 -2.322 1.00 30.10 154 GLU A O 1
ATOM 1219 N N . GLY A 1 157 ? -7.315 -21.799 -0.497 1.00 23.03 155 GLY A N 1
ATOM 1220 C CA . GLY A 1 157 ? -6.014 -22.344 -0.812 1.00 21.80 155 GLY A CA 1
ATOM 1221 C C . GLY A 1 157 ? -5.072 -21.430 -1.566 1.00 25.00 155 GLY A C 1
ATOM 1222 O O . GLY A 1 157 ? -4.002 -21.887 -1.993 1.00 21.64 155 GLY A O 1
ATOM 1223 N N . ASP A 1 158 ? -5.422 -20.156 -1.734 1.00 23.86 156 ASP A N 1
ATOM 1224 C CA . ASP A 1 158 ? -4.562 -19.195 -2.428 1.00 20.74 156 ASP A CA 1
ATOM 1225 C C . ASP A 1 158 ? -3.631 -18.530 -1.411 1.00 21.50 156 ASP A C 1
ATOM 1226 O O . ASP A 1 158 ? -3.710 -17.330 -1.123 1.00 22.00 156 ASP A O 1
ATOM 1231 N N . TYR A 1 159 ? -2.732 -19.352 -0.858 1.00 16.47 157 TYR A N 1
ATOM 1232 C CA . TYR A 1 159 ? -1.818 -18.906 0.195 1.00 21.72 157 TYR A CA 1
ATOM 1233 C C . TYR A 1 159 ? -0.620 -18.120 -0.335 1.00 21.96 157 TYR A C 1
ATOM 1234 O O . TYR A 1 159 ? -0.024 -17.337 0.421 1.00 14.84 157 TYR A O 1
ATOM 1243 N N . GLU A 1 160 ? -0.246 -18.309 -1.602 1.00 18.09 158 GLU A N 1
ATOM 1244 C CA . GLU A 1 160 ? 1.053 -17.825 -2.071 1.00 18.64 158 GLU A CA 1
ATOM 1245 C C . GLU A 1 160 ? 1.266 -16.314 -1.957 1.00 15.19 158 GLU A C 1
ATOM 1246 O O . GLU A 1 160 ? 2.397 -15.914 -1.630 1.00 20.65 158 GLU A O 1
ATOM 1252 N N . PRO A 1 161 ? 0.283 -15.435 -2.214 1.00 18.79 159 PRO A N 1
ATOM 1253 C CA . PRO A 1 161 ? 0.552 -13.992 -2.058 1.00 20.26 159 PRO A CA 1
ATOM 1254 C C . PRO A 1 161 ? 0.902 -13.604 -0.638 1.00 18.53 159 PRO A C 1
ATOM 1255 O O . PRO A 1 161 ? 1.663 -12.654 -0.431 1.00 19.38 159 PRO A O 1
ATOM 1259 N N . PHE A 1 162 ? 0.347 -14.311 0.350 1.00 14.56 160 PHE A N 1
ATOM 1260 C CA . PHE A 1 162 ? 0.549 -13.958 1.751 1.00 16.35 160 PHE A CA 1
ATOM 1261 C C . PHE A 1 162 ? 1.843 -14.551 2.301 1.00 17.55 160 PHE A C 1
ATOM 1262 O O . PHE A 1 162 ? 2.553 -13.888 3.066 1.00 17.54 160 PHE A O 1
ATOM 1270 N N . LEU A 1 163 ? 2.171 -15.787 1.917 1.00 12.92 161 LEU A N 1
ATOM 1271 C CA . LEU A 1 163 ? 3.491 -16.331 2.218 1.00 14.30 161 LEU A CA 1
ATOM 1272 C C . LEU A 1 163 ? 4.580 -15.418 1.673 1.00 16.47 161 LEU A C 1
ATOM 1273 O O . LEU A 1 163 ? 5.517 -15.044 2.390 1.00 14.83 161 LEU A O 1
ATOM 1278 N N . GLU A 1 164 ? 4.445 -15.012 0.408 1.00 17.02 162 GLU A N 1
ATOM 1279 C CA . GLU A 1 164 ? 5.464 -14.175 -0.217 1.00 18.27 162 GLU A CA 1
ATOM 1280 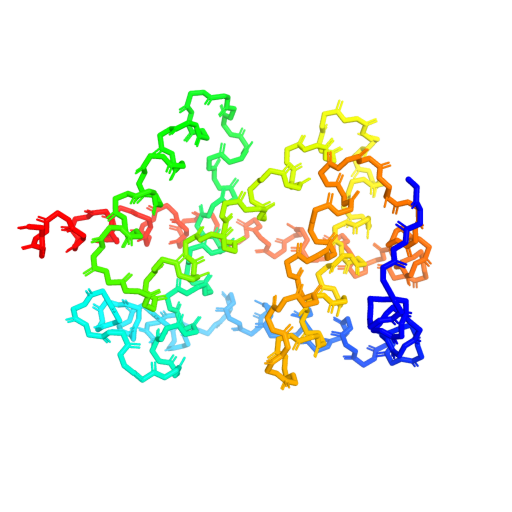C C . GLU A 1 164 ? 5.660 -12.868 0.543 1.00 19.76 162 GLU A C 1
ATOM 1281 O O . GLU A 1 164 ? 6.795 -12.403 0.702 1.00 18.99 162 GLU A O 1
ATOM 1283 N N . LEU A 1 165 ? 4.572 -12.275 1.046 1.00 17.10 163 LEU A N 1
ATOM 1284 C CA . LEU A 1 165 ? 4.692 -11.019 1.788 1.00 14.23 163 LEU A CA 1
ATOM 1285 C C . LEU A 1 165 ? 5.565 -11.184 3.031 1.00 17.23 163 LEU A C 1
ATOM 1286 O O . LEU A 1 165 ? 6.359 -10.294 3.359 1.00 16.47 163 LEU A O 1
ATOM 1291 N N . ALA A 1 166 ? 5.450 -12.313 3.735 1.00 14.97 164 ALA A N 1
ATOM 1292 C CA . ALA A 1 166 ? 6.126 -12.458 5.021 1.00 11.83 164 ALA A CA 1
ATOM 1293 C C . ALA A 1 166 ? 7.428 -13.261 4.965 1.00 16.12 164 ALA A C 1
ATOM 1294 O O . ALA A 1 166 ? 8.056 -13.456 6.015 1.00 15.78 164 ALA A O 1
ATOM 1296 N N . GLU A 1 167 ? 7.868 -13.717 3.787 1.00 14.75 165 GLU A N 1
ATOM 1297 C CA . GLU A 1 167 ? 9.111 -14.488 3.724 1.00 15.72 165 GLU A CA 1
ATOM 1298 C C . GLU A 1 167 ? 10.303 -13.804 4.387 1.00 16.09 165 GLU A C 1
ATOM 1299 O O . GLU A 1 167 ? 11.100 -14.514 5.021 1.00 14.41 165 GLU A O 1
ATOM 1305 N N . PRO A 1 168 ? 10.511 -12.490 4.279 1.00 13.93 166 PRO A N 1
ATOM 1306 C CA . PRO A 1 168 ? 11.674 -11.878 4.937 1.00 16.56 166 PRO A CA 1
ATOM 1307 C C . PRO A 1 168 ? 11.469 -11.582 6.413 1.00 17.99 166 PRO A C 1
ATOM 1308 O O . PRO A 1 168 ? 12.318 -10.918 7.018 1.00 16.26 166 PRO A O 1
ATOM 1312 N N . TYR A 1 169 ? 10.374 -12.068 6.993 1.00 15.44 167 TYR A N 1
ATOM 1313 C CA . TYR A 1 169 ? 9.989 -11.858 8.383 1.00 17.21 167 TYR A CA 1
ATOM 1314 C C . TYR A 1 169 ? 9.734 -13.196 9.070 1.00 16.38 167 TYR A C 1
ATOM 1315 O O . TYR A 1 169 ? 8.881 -13.320 9.952 1.00 15.62 167 TYR A O 1
ATOM 1324 N N . ALA A 1 170 ? 10.527 -14.211 8.711 1.00 15.86 168 ALA A N 1
ATOM 1325 C CA . ALA A 1 170 ? 10.334 -15.537 9.290 1.00 17.33 168 ALA A CA 1
ATOM 1326 C C . ALA A 1 170 ? 10.630 -15.546 10.783 1.00 17.68 168 ALA A C 1
ATOM 1327 O O . ALA A 1 170 ? 10.009 -16.308 11.529 1.00 19.69 168 ALA A O 1
ATOM 1329 N N . GLU A 1 171 ? 11.576 -14.723 11.234 1.00 18.09 169 GLU A N 1
ATOM 1330 C CA . GLU A 1 171 ? 11.895 -14.706 12.655 1.00 18.94 169 GLU A CA 1
ATOM 1331 C C . GLU A 1 171 ? 10.748 -14.097 13.456 1.00 17.34 169 GLU A C 1
ATOM 1332 O O . GLU A 1 171 ? 10.400 -14.595 14.536 1.00 18.42 169 GLU A O 1
ATOM 1338 N N . GLU A 1 172 ? 10.141 -13.030 12.935 1.00 15.35 170 GLU A N 1
ATOM 1339 C CA . GLU A 1 172 ? 8.994 -12.433 13.614 1.00 17.26 170 GLU A CA 1
ATOM 1340 C C . GLU A 1 172 ? 7.805 -13.384 13.653 1.00 17.83 170 GLU A C 1
ATOM 1341 O O . GLU A 1 172 ? 7.038 -13.370 14.624 1.00 17.93 170 GLU A O 1
ATOM 1347 N N . ALA A 1 173 ? 7.639 -14.228 12.625 1.00 16.73 171 ALA A N 1
ATOM 1348 C CA . ALA A 1 173 ? 6.547 -15.201 12.640 1.00 22.51 171 ALA A CA 1
ATOM 1349 C C . ALA A 1 173 ? 6.731 -16.209 13.767 1.00 20.12 171 ALA A C 1
ATOM 1350 O O . ALA A 1 173 ? 5.762 -16.589 14.438 1.00 21.42 171 ALA A O 1
ATOM 1352 N N . LYS A 1 174 ? 7.975 -16.641 13.997 1.00 20.78 172 LYS A N 1
ATOM 1353 C CA . LYS A 1 174 ? 8.277 -17.546 15.102 1.00 20.00 172 LYS A CA 1
ATOM 1354 C C . LYS A 1 174 ? 8.041 -16.872 16.451 1.00 23.16 172 LYS A C 1
ATOM 1355 O O . LYS A 1 174 ? 7.488 -17.489 17.372 1.00 23.75 172 LYS A O 1
ATOM 1357 N N . GLU A 1 175 ? 8.430 -15.602 16.580 1.00 20.14 173 GLU A N 1
ATOM 1358 C CA . GLU A 1 175 ? 8.247 -14.904 17.852 1.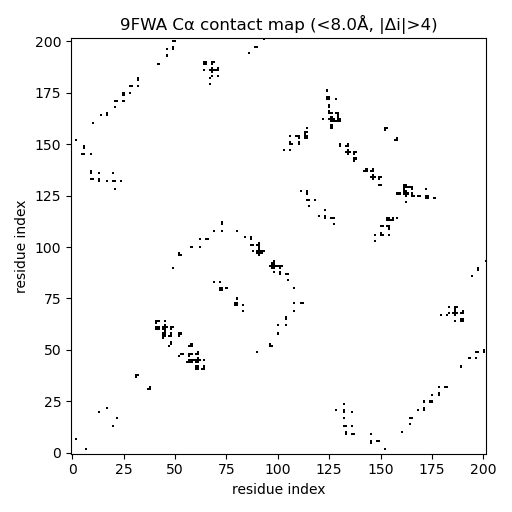00 21.79 173 GLU A CA 1
ATOM 1359 C C . GLU A 1 175 ? 6.771 -14.686 18.153 1.00 24.60 173 GLU A C 1
ATOM 1360 O O . GLU A 1 175 ? 6.341 -14.796 19.309 1.00 21.83 173 GLU A O 1
ATOM 1362 N N . ALA A 1 176 ? 5.977 -14.371 17.126 1.00 19.16 174 ALA A N 1
ATOM 1363 C CA . ALA A 1 176 ? 4.538 -14.230 17.330 1.00 21.90 174 ALA A CA 1
ATOM 1364 C C . ALA A 1 176 ? 3.909 -15.530 17.821 1.00 26.89 174 ALA A C 1
ATOM 1365 O O . ALA A 1 176 ? 2.976 -15.497 18.632 1.00 25.12 174 ALA A O 1
ATOM 1367 N N . TRP A 1 177 ? 4.423 -16.684 17.371 1.00 27.31 175 TRP A N 1
ATOM 1368 C CA . TRP A 1 177 ? 3.962 -17.965 17.906 1.00 25.11 175 TRP A CA 1
ATOM 1369 C C . TRP A 1 177 ? 4.499 -18.234 19.317 1.00 22.04 175 TRP A C 1
ATOM 1370 O O . TRP A 1 177 ? 3.810 -18.870 20.124 1.00 32.64 175 TRP A O 1
ATOM 1381 N N . GLU A 1 178 ? 5.705 -17.763 19.653 1.00 26.66 176 GLU A N 1
ATOM 1382 C CA . GLU A 1 178 ? 6.150 -17.866 21.043 1.00 27.43 176 GLU A CA 1
ATOM 1383 C C . GLU A 1 178 ? 5.275 -17.027 21.976 1.00 30.88 176 GLU A C 1
ATOM 1384 O O . GLU A 1 178 ? 5.081 -17.391 23.142 1.00 27.79 176 GLU A O 1
ATOM 1386 N N . ILE A 1 179 ? 4.735 -15.912 21.481 1.00 25.85 177 ILE A N 1
ATOM 1387 C CA . ILE A 1 179 ? 3.919 -15.043 22.324 1.00 26.19 177 ILE A CA 1
ATOM 1388 C C . ILE A 1 179 ? 2.541 -15.649 22.540 1.00 25.16 177 ILE A C 1
ATOM 1389 O O . ILE A 1 179 ? 1.988 -15.586 23.646 1.00 31.17 177 ILE A O 1
ATOM 1394 N N . ASN A 1 180 ? 1.956 -16.247 21.497 1.00 27.56 178 ASN A N 1
ATOM 1395 C CA . ASN A 1 180 ? 0.675 -16.921 21.681 1.00 30.28 178 ASN A CA 1
ATOM 1396 C C . ASN A 1 180 ? 0.746 -17.979 22.779 1.00 34.65 178 ASN A C 1
ATOM 1397 O O . ASN A 1 180 ? -0.245 -18.211 23.481 1.00 31.68 178 ASN A O 1
ATOM 1402 N N . LYS A 1 181 ? 1.911 -18.607 22.967 1.00 34.31 179 LYS A N 1
ATOM 1403 C CA . LYS A 1 181 ? 2.029 -19.619 24.011 1.00 28.27 179 LYS A CA 1
ATOM 1404 C C . LYS A 1 181 ? 1.869 -19.003 25.396 1.00 28.96 179 LYS A C 1
ATOM 1405 O O . LYS A 1 181 ? 1.286 -19.621 26.291 1.00 33.98 179 LYS A O 1
ATOM 1407 N N . LYS A 1 182 ? 2.365 -17.780 25.592 1.00 29.86 180 LYS A N 1
ATOM 1408 C CA . LYS A 1 182 ? 2.164 -17.094 26.862 1.00 28.40 180 LYS A CA 1
ATOM 1409 C C . LYS A 1 182 ? 0.721 -16.650 27.083 1.00 35.02 180 LYS A C 1
ATOM 1410 O O . LYS A 1 182 ? 0.387 -16.229 28.198 1.00 38.48 180 LYS A O 1
ATOM 1412 N N . LEU A 1 183 ? -0.142 -16.721 26.066 1.00 28.50 181 LEU A N 1
ATOM 1413 C CA . LEU A 1 183 ? -1.519 -16.258 26.187 1.00 29.72 181 LEU A CA 1
ATOM 1414 C C . LEU A 1 183 ? -2.528 -17.400 26.271 1.00 26.95 181 LEU A C 1
ATOM 1415 O O . LEU A 1 183 ? -3.733 -17.152 26.196 1.00 24.90 181 LEU A O 1
ATOM 1420 N N . VAL A 1 184 ? -2.070 -18.645 26.420 1.00 29.89 182 VAL A N 1
ATOM 1421 C CA . VAL A 1 184 ? -2.997 -19.774 26.430 1.00 27.21 182 VAL A CA 1
ATOM 1422 C C . VAL A 1 184 ? -3.981 -19.655 27.588 1.00 30.33 182 VAL A C 1
ATOM 1423 O O . VAL A 1 184 ? -5.189 -19.856 27.414 1.00 30.67 182 VAL A O 1
ATOM 1427 N N . GLU A 1 185 ? -3.485 -19.310 28.782 1.00 32.60 183 GLU A N 1
ATOM 1428 C CA . GLU A 1 185 ? -4.359 -19.206 29.948 1.00 28.19 183 GLU A CA 1
ATOM 1429 C C . GLU A 1 185 ? -5.332 -18.041 29.817 1.00 30.84 183 GLU A C 1
ATOM 1430 O O . GLU A 1 185 ? -6.519 -18.186 30.132 1.00 29.48 183 GLU A O 1
ATOM 1432 N N . TYR A 1 186 ? -4.847 -16.873 29.379 1.00 27.93 184 TYR A N 1
ATOM 1433 C CA . TYR A 1 186 ? -5.749 -15.758 29.106 1.00 24.35 184 TYR A CA 1
ATOM 1434 C C . TYR A 1 186 ? -6.880 -16.180 28.168 1.00 24.11 184 TYR A C 1
ATOM 1435 O O . TYR A 1 186 ? -8.050 -15.839 28.393 1.00 25.19 184 TYR A O 1
ATOM 1444 N N . GLY A 1 187 ? -6.554 -16.935 27.115 1.00 25.29 185 GLY A N 1
ATOM 1445 C CA . GLY A 1 187 ? -7.552 -17.247 26.103 1.00 24.94 185 GLY A CA 1
ATOM 1446 C C . GLY A 1 187 ? -8.623 -18.201 26.600 1.00 25.34 185 GLY A C 1
ATOM 1447 O O . GLY A 1 187 ? -9.807 -18.028 26.301 1.00 23.78 185 GLY A O 1
ATOM 1448 N N . LEU A 1 188 ? -8.220 -19.229 27.354 1.00 31.46 186 LEU A N 1
ATOM 1449 C CA . LEU A 1 188 ? -9.184 -20.181 27.901 1.00 24.82 186 LEU A CA 1
ATOM 1450 C C . LEU A 1 188 ? -10.168 -19.490 28.833 1.00 29.03 186 LEU A C 1
ATOM 1451 O O . LEU A 1 188 ? -11.377 -19.760 28.789 1.00 30.45 186 LEU A O 1
ATOM 1456 N N . LYS A 1 189 ? -9.660 -18.594 29.682 1.00 27.06 187 LYS A N 1
ATOM 1457 C CA . LYS A 1 189 ? -10.506 -17.877 30.632 1.00 28.05 187 LYS A CA 1
ATOM 1458 C C . LYS A 1 189 ? -11.442 -16.908 29.926 1.00 31.48 187 LYS A C 1
ATOM 1459 O O . LYS A 1 189 ? -12.627 -16.819 30.268 1.00 26.17 187 LYS A O 1
ATOM 1461 N N . VAL A 1 190 ? -10.937 -16.156 28.947 1.00 26.53 188 VAL A N 1
ATOM 1462 C CA . VAL A 1 190 ? -11.804 -15.145 28.355 1.00 27.48 188 VAL A CA 1
ATOM 1463 C C . VAL A 1 190 ? -12.883 -15.801 27.498 1.00 28.69 188 VAL A C 1
ATOM 1464 O O . VAL A 1 190 ? -14.008 -15.300 27.413 1.00 25.90 188 VAL A O 1
ATOM 1468 N N . LEU A 1 191 ? -12.589 -16.959 26.903 1.00 27.75 189 LEU A N 1
ATOM 1469 C CA . LEU A 1 191 ? -13.597 -17.671 26.121 1.00 24.20 189 LEU A CA 1
ATOM 1470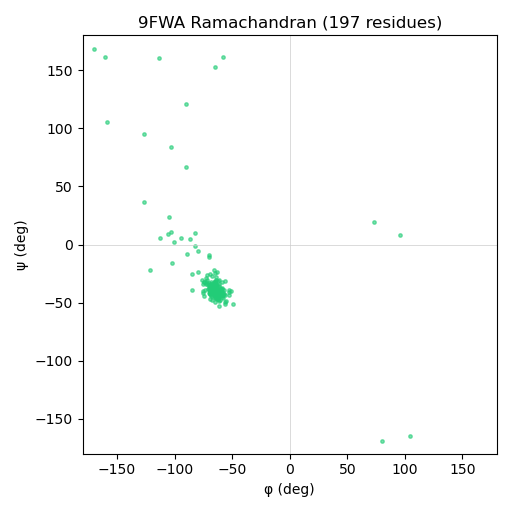 C C . LEU A 1 191 ? -14.741 -18.163 27.002 1.00 28.39 189 LEU A C 1
ATOM 1471 O O . LEU A 1 191 ? -15.914 -18.084 26.613 1.00 28.79 189 LEU A O 1
ATOM 1476 N N . GLU A 1 192 ? -14.424 -18.665 28.197 1.00 26.48 190 GLU A N 1
ATOM 1477 C CA . GLU A 1 192 ? -15.478 -19.082 29.116 1.00 30.54 190 GLU A CA 1
ATOM 1478 C C . GLU A 1 192 ? -16.300 -17.891 29.603 1.00 26.29 190 GLU A C 1
ATOM 1479 O O . GLU A 1 192 ? -17.519 -18.007 29.786 1.00 29.01 190 GLU A O 1
ATOM 1485 N N . LYS A 1 193 ? -15.660 -16.732 29.803 1.00 26.25 191 LYS A N 1
ATOM 1486 C CA . LYS A 1 193 ? -16.385 -15.552 30.273 1.00 26.30 191 LYS A CA 1
ATOM 1487 C C . LYS A 1 193 ? -17.336 -15.017 29.205 1.00 27.76 191 LYS A C 1
ATOM 1488 O O . LYS A 1 193 ? -18.471 -14.631 29.515 1.00 29.20 191 LYS A O 1
ATOM 1490 N N . MET A 1 194 ? -16.890 -14.979 27.945 1.00 25.00 192 MET A N 1
ATOM 1491 C CA . MET A 1 194 ? -17.748 -14.496 26.868 1.00 26.58 192 MET A CA 1
ATOM 1492 C C . MET A 1 194 ? -18.928 -15.435 26.642 1.00 25.99 192 MET A C 1
ATOM 1493 O O . MET A 1 194 ? -20.056 -14.983 26.391 1.00 27.46 192 MET A O 1
ATOM 1498 N N . LYS A 1 195 ? -18.696 -16.745 26.748 1.00 28.30 193 LYS A N 1
ATOM 1499 C CA . LYS A 1 195 ? -19.784 -17.702 26.570 1.00 27.20 193 LYS A CA 1
ATOM 1500 C C . LYS A 1 195 ? -20.891 -17.474 27.593 1.00 29.15 193 LYS A C 1
ATOM 1501 O O . LYS A 1 195 ? -22.078 -17.496 27.249 1.00 29.44 193 LYS A O 1
ATOM 1507 N N . GLU A 1 196 ? -20.520 -17.223 28.851 1.00 28.44 194 GLU A N 1
ATOM 1508 C CA . GLU A 1 196 ? -21.523 -16.952 29.875 1.00 27.56 194 GLU A CA 1
ATOM 1509 C C . GLU A 1 196 ? -22.263 -15.647 29.601 1.00 28.71 194 GLU A C 1
ATOM 1510 O O . GLU A 1 196 ? -23.485 -15.565 29.793 1.00 30.18 194 GLU A O 1
ATOM 1512 N N . ALA A 1 197 ? -21.544 -14.617 29.147 1.00 27.47 195 ALA A N 1
ATOM 1513 C CA . ALA A 1 197 ? -22.167 -13.316 28.931 1.00 27.06 195 ALA A CA 1
ATOM 1514 C C . ALA A 1 197 ? -23.149 -13.357 27.763 1.00 27.90 195 ALA A C 1
ATOM 1515 O O . ALA A 1 197 ? -24.184 -12.681 27.789 1.00 28.15 195 ALA A O 1
ATOM 1517 N N . ILE A 1 198 ? -22.836 -14.135 26.724 1.00 30.12 196 ILE A N 1
ATOM 1518 C CA . ILE A 1 198 ? -23.736 -14.250 25.581 1.00 25.25 196 ILE A CA 1
ATOM 1519 C C . ILE A 1 198 ? -25.032 -14.939 25.995 1.00 32.12 196 ILE A C 1
ATOM 1520 O O . ILE A 1 198 ? -26.132 -14.521 25.604 1.00 32.49 196 ILE A O 1
ATOM 1525 N N . LYS A 1 199 ? -24.926 -15.993 26.809 1.00 31.35 197 LYS A N 1
ATOM 1526 C CA . LYS A 1 199 ? -26.125 -16.663 27.305 1.00 35.94 197 LYS A CA 1
ATOM 1527 C C . LYS A 1 199 ? -27.024 -15.709 28.081 1.00 38.48 197 LYS A C 1
ATOM 1528 O O . LYS A 1 199 ? -28.252 -15.852 28.052 1.00 33.20 197 LYS A O 1
ATOM 1530 N N . GLU A 1 200 ? -26.439 -14.718 28.762 1.00 33.79 198 GLU A N 1
ATOM 1531 C CA . GLU A 1 200 ? -27.235 -13.854 29.629 1.00 33.83 198 GLU A CA 1
ATOM 1532 C C . GLU A 1 200 ? -28.112 -12.888 28.837 1.00 37.52 198 GLU A C 1
ATOM 1533 O O . GLU A 1 200 ? -29.182 -12.500 29.318 1.00 40.62 198 GLU A O 1
ATOM 1535 N N . VAL A 1 201 ? -27.697 -12.494 27.630 1.00 29.71 199 VAL A N 1
ATOM 1536 C CA . VAL A 1 201 ? -28.428 -11.501 26.848 1.00 35.06 199 VAL A CA 1
ATOM 1537 C C . VAL A 1 201 ? -29.247 -12.138 25.728 1.00 36.97 199 VAL A C 1
ATOM 1538 O O . VAL A 1 201 ? -29.760 -11.425 24.861 1.00 38.36 199 VAL A O 1
ATOM 1542 N N . GLU A 1 202 ? -29.388 -13.458 25.727 1.00 36.50 200 GLU A N 1
ATOM 1543 C CA . GLU A 1 202 ? -30.197 -14.127 24.711 1.00 42.50 200 GLU A CA 1
ATOM 1544 C C . GLU A 1 202 ? -31.692 -14.073 25.027 1.00 46.28 200 GLU A C 1
ATOM 1545 O O . GLU A 1 202 ? -32.087 -13.983 26.191 1.00 50.39 200 GLU A O 1
#

B-factor: mean 24.28, std 8.07, range [11.0, 53.47]